Protein AF-0000000078792571 (afdb_homodimer)

Sequence (198 aa):
MIMMVKVLVACRAGVGSSLMLKIKLNEVISEHKWNLEVIHSSLDELSSFDGPIVVTLSDVAEELKEEGIHKEIVGIRNLLDKNEIYTKVSKALQDVGVNMIMMVKVLVACRAGVGSSLMLKIKLNEVISEHKWNLEVIHSSLDELSSFDGPIVVTLSDVAEELKEEGIHKEIVGIRNLLDKNEIYTKVSKALQDVGVN

Foldseek 3Di:
DPDAAEEEQEEQDDPPVSVVVVVVVVVVCVVVVHRYDYHYDYPVCLLVDDGDYYDYD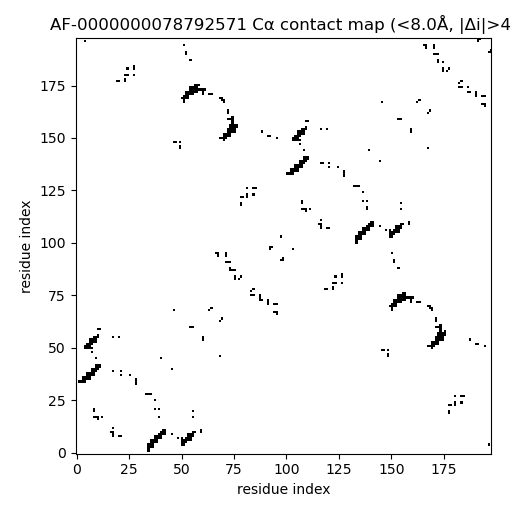PVVVVVCVQLCSPQDDFDDDDPVDVVSVCVRVVVNCVSNPND/DPDAAEEEQEEQDDPPVSVVVVVVVVVVCVVVVHRYDYHYDYPVCLLVDDGDYYDYDPVVVVVCVQLCSPQDDFDDDDPVDVVSVCVRVVVNCVSNPND

InterPro domains:
  IPR003501 Phosphotransferase system, EIIB component, type 2/3 [PF02302] (6-88)
  IPR013011 Phosphotransferase system, EIIB component, type 2 [PS51099] (5-97)
  IPR036095 PTS system IIB component-like superfamily [SSF52794] (4-94)

Organism: Lacticaseibacillus rhamnosus (strain LMS2-1) (NCBI:txid525361)

Nearest PDB structures (foldseek):
  3nbm-assembly1_A  TM=4.823E-01  e=5.185E-03  Streptococcus pneumoniae TIGR4
  1h9c-assembly1_A  TM=5.702E-01  e=1.107E-01  Escherichia coli str. K-12 substr. W3110
  4a5o-assembly2_D  TM=5.183E-01  e=2.210E+00  Pseudomonas aeruginosa PAO1
  7c71-assembly2_B  TM=5.234E-01  e=2.698E+00  Thermus thermophilus HB8
  6v6y-assembly1_A-2  TM=4.012E-01  e=5.995E+00  Thermus thermophilus HB8

pLDDT: mean 84.69, std 13.06, range [34.5, 97.81]

Structure (mmCIF, N/CA/C/O backbone):
data_AF-0000000078792571-model_v1
#
loop_
_entity.id
_entity.type
_entity.pdbx_description
1 polymer 'PTS system, Lactose/Cellobiose specific IIB subunit'
#
loop_
_atom_site.group_PDB
_atom_site.id
_atom_site.type_symbol
_atom_site.label_atom_id
_atom_site.label_alt_id
_atom_site.label_comp_id
_atom_site.label_asym_id
_atom_site.label_entity_id
_atom_site.label_seq_id
_atom_site.pdbx_PDB_ins_code
_atom_site.Cartn_x
_atom_site.Cartn_y
_atom_site.Cartn_z
_atom_site.occupancy
_atom_site.B_iso_or_equiv
_atom_site.auth_seq_id
_atom_site.auth_comp_id
_atom_site.auth_asym_id
_atom_site.auth_atom_id
_atom_site.pdbx_PDB_model_num
ATOM 1 N N . MET A 1 1 ? -18.156 -11.25 -14.305 1 34.5 1 MET A N 1
ATOM 2 C CA . MET A 1 1 ? -16.844 -11.016 -14.875 1 34.5 1 MET A CA 1
ATOM 3 C C . MET A 1 1 ? -15.742 -11.328 -13.859 1 34.5 1 MET A C 1
ATOM 5 O O . MET A 1 1 ? -15.734 -10.781 -12.758 1 34.5 1 MET A O 1
ATOM 9 N N . ILE A 1 2 ? -15.391 -12.609 -13.68 1 49.66 2 ILE A N 1
ATOM 10 C CA . ILE A 1 2 ? -14.531 -13.172 -12.641 1 49.66 2 ILE A CA 1
ATOM 11 C C . ILE A 1 2 ? -13.328 -12.258 -12.422 1 49.66 2 ILE A C 1
ATOM 13 O O . ILE A 1 2 ? -12.609 -11.93 -13.367 1 49.66 2 ILE A O 1
ATOM 17 N N . MET A 1 3 ? -13.375 -11.336 -11.594 1 61.69 3 MET A N 1
ATOM 18 C CA . MET A 1 3 ? -12.453 -10.211 -11.438 1 61.69 3 MET A CA 1
ATOM 19 C C . MET A 1 3 ? -11.016 -10.711 -11.297 1 61.69 3 MET A C 1
ATOM 21 O O . MET A 1 3 ? -10.742 -11.641 -10.539 1 61.69 3 MET A O 1
ATOM 25 N N . MET A 1 4 ? -10.242 -10.656 -12.367 1 82.88 4 MET A N 1
ATOM 26 C CA . MET A 1 4 ? -8.828 -11.008 -12.422 1 82.88 4 MET A CA 1
ATOM 27 C C . MET A 1 4 ? -8.023 -10.211 -11.398 1 82.88 4 MET A C 1
ATOM 29 O O . MET A 1 4 ? -8.242 -9.008 -11.234 1 82.88 4 MET A O 1
ATOM 33 N N . VAL A 1 5 ? -7.34 -1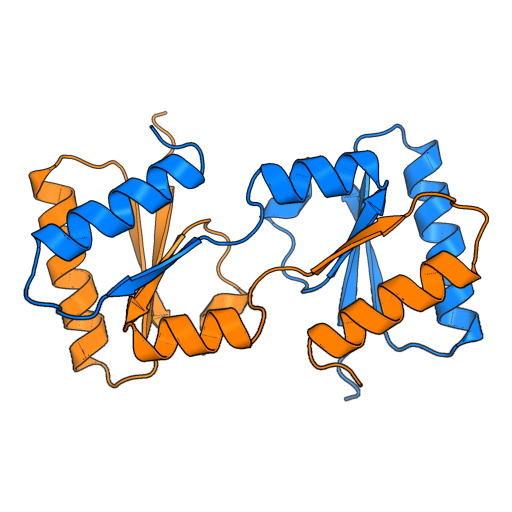0.992 -10.594 1 87.44 5 VAL A N 1
ATOM 34 C CA . VAL A 1 5 ? -6.48 -10.336 -9.617 1 87.44 5 VAL A CA 1
ATOM 35 C C . VAL A 1 5 ? -5.137 -9.992 -10.258 1 87.44 5 VAL A C 1
ATOM 37 O O . VAL A 1 5 ? -4.512 -10.844 -10.891 1 87.44 5 VAL A O 1
ATOM 40 N N . LYS A 1 6 ? -4.762 -8.766 -10.156 1 90.5 6 LYS A N 1
ATOM 41 C CA . LYS A 1 6 ? -3.469 -8.336 -10.68 1 90.5 6 LYS A CA 1
ATOM 42 C C . LYS A 1 6 ? -2.346 -8.648 -9.695 1 90.5 6 LYS A C 1
ATOM 44 O O . LYS A 1 6 ? -2.471 -8.391 -8.5 1 90.5 6 LYS A O 1
ATOM 49 N N . VAL A 1 7 ? -1.308 -9.219 -10.227 1 92.69 7 VAL A N 1
ATOM 50 C CA . VAL A 1 7 ? -0.115 -9.547 -9.453 1 92.69 7 VAL A CA 1
ATOM 51 C C . VAL A 1 7 ? 1.118 -8.945 -10.117 1 92.69 7 VAL A C 1
ATOM 53 O O . VAL A 1 7 ? 1.284 -9.047 -11.336 1 92.69 7 VAL A O 1
ATOM 56 N N . LEU A 1 8 ? 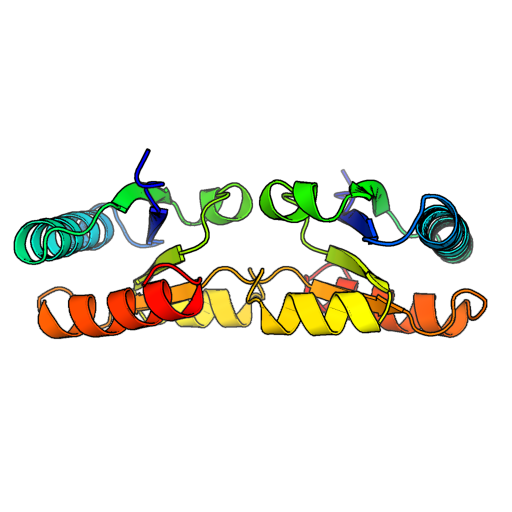1.948 -8.32 -9.344 1 91.94 8 LEU A N 1
ATOM 57 C CA . LEU A 1 8 ? 3.205 -7.773 -9.844 1 91.94 8 LEU A CA 1
ATOM 58 C C . LEU A 1 8 ? 4.379 -8.664 -9.453 1 91.94 8 LEU A C 1
ATOM 60 O O . LEU A 1 8 ? 4.547 -9.008 -8.281 1 91.94 8 LEU A O 1
ATOM 64 N N . VAL A 1 9 ? 5.117 -9.07 -10.461 1 94.44 9 VAL A N 1
ATOM 65 C CA . VAL A 1 9 ? 6.43 -9.664 -10.234 1 94.44 9 VAL A CA 1
ATOM 66 C C . VAL A 1 9 ? 7.516 -8.609 -10.383 1 94.44 9 VAL A C 1
ATOM 68 O O . VAL A 1 9 ? 7.684 -8.031 -11.469 1 94.44 9 VAL A O 1
ATOM 71 N N . ALA A 1 10 ? 8.117 -8.32 -9.227 1 87.94 10 ALA A N 1
ATOM 72 C CA . ALA A 1 10 ? 9.117 -7.25 -9.258 1 87.94 10 ALA A CA 1
ATOM 73 C C . ALA A 1 10 ? 10.461 -7.742 -8.742 1 87.94 10 ALA A C 1
ATOM 75 O O . ALA A 1 10 ? 10.523 -8.516 -7.785 1 87.94 10 ALA A O 1
ATOM 76 N N . CYS A 1 11 ? 11.539 -7.414 -9.383 1 81.12 11 CYS A N 1
ATOM 77 C CA . CYS A 1 11 ? 12.867 -7.805 -8.906 1 81.12 11 CYS A CA 1
ATOM 78 C C . CYS A 1 11 ? 13.883 -6.695 -9.156 1 81.12 11 CYS A C 1
ATOM 80 O O . CYS A 1 11 ? 13.711 -5.879 -10.062 1 81.12 11 CYS A O 1
ATOM 82 N N . ARG A 1 12 ? 14.648 -6.461 -8.109 1 73.5 12 ARG A N 1
ATOM 83 C CA . ARG A 1 12 ? 15.812 -5.605 -8.305 1 73.5 12 ARG A CA 1
ATOM 84 C C . ARG A 1 12 ? 16.812 -6.254 -9.258 1 73.5 12 ARG A C 1
ATOM 86 O O . ARG A 1 12 ? 17.5 -5.559 -10.008 1 73.5 12 ARG A O 1
ATOM 93 N N . ALA A 1 13 ? 16.828 -7.57 -9.023 1 62.59 13 ALA A N 1
ATOM 94 C CA . ALA A 1 13 ? 17.953 -8.273 -9.633 1 62.59 13 ALA A CA 1
ATOM 95 C C . ALA A 1 13 ? 17.812 -8.336 -11.156 1 62.59 13 ALA A C 1
ATOM 97 O O . ALA A 1 13 ? 16.734 -8.062 -11.688 1 62.59 13 ALA A O 1
ATOM 98 N N . GLY A 1 14 ? 18.75 -8.5 -11.758 1 60.81 14 GLY A N 1
ATOM 99 C CA . GLY A 1 14 ? 18.938 -8.656 -13.195 1 60.81 14 GLY A CA 1
ATOM 100 C C . GLY A 1 14 ? 17.781 -9.391 -13.859 1 60.81 14 GLY A C 1
ATOM 101 O O . GLY A 1 14 ? 16.984 -10.047 -13.188 1 60.81 14 GLY A O 1
ATOM 102 N N . VAL A 1 15 ? 17.547 -9.117 -14.945 1 62.16 15 VAL A N 1
ATOM 103 C CA . VAL A 1 15 ? 16.547 -9.609 -15.883 1 62.16 15 VAL A CA 1
ATOM 104 C C . VAL A 1 15 ? 16.422 -11.125 -15.75 1 62.16 15 VAL A C 1
ATOM 106 O O . VAL A 1 15 ? 15.305 -11.664 -15.781 1 62.16 15 VAL A O 1
ATOM 109 N N . GLY A 1 16 ? 17.359 -11.828 -15.172 1 75.06 16 GLY A N 1
ATOM 110 C CA . GLY A 1 16 ? 17.297 -13.281 -15.18 1 75.06 16 GLY A CA 1
ATOM 111 C C . GLY A 1 16 ? 16.391 -13.844 -14.094 1 75.06 16 GLY A C 1
ATOM 112 O O . GLY A 1 16 ? 15.5 -14.648 -14.375 1 75.06 16 GLY A O 1
ATOM 113 N N . SER A 1 17 ? 16.5 -13.453 -12.836 1 81.19 17 SER A N 1
ATOM 114 C CA . SER A 1 17 ? 15.734 -14.023 -11.734 1 81.19 17 SER A CA 1
ATOM 115 C C . SER A 1 17 ? 14.266 -13.602 -11.797 1 81.19 17 SER A C 1
ATOM 117 O O . SER A 1 17 ? 13.375 -14.391 -11.477 1 81.19 17 SER A O 1
ATOM 119 N N . SER A 1 18 ? 14.062 -12.406 -12.211 1 82.94 18 SER A N 1
ATOM 120 C CA . SER A 1 18 ? 12.688 -11.922 -12.336 1 82.94 18 SER A CA 1
ATOM 121 C C . SER A 1 18 ? 11.93 -12.672 -13.422 1 82.94 18 SER A C 1
ATOM 123 O O . SER A 1 18 ? 10.75 -13 -13.25 1 82.94 18 SER A O 1
ATOM 125 N N . LEU A 1 19 ? 12.688 -12.891 -14.469 1 86.56 19 LEU A N 1
ATOM 126 C CA . LEU A 1 19 ? 12.062 -13.641 -15.547 1 86.56 19 LEU A CA 1
ATOM 127 C C . LEU A 1 19 ? 11.758 -15.07 -15.117 1 86.56 19 LEU A C 1
ATOM 129 O O . LEU A 1 19 ? 10.664 -15.586 -15.367 1 86.56 19 LEU A O 1
ATOM 133 N N . MET A 1 20 ? 12.719 -15.555 -14.5 1 90.25 20 MET A N 1
ATOM 134 C CA . MET A 1 20 ? 12.523 -16.922 -14.016 1 90.25 20 MET A CA 1
ATOM 135 C C . MET A 1 20 ? 11.352 -17 -13.047 1 90.25 20 MET A C 1
ATOM 137 O O . MET A 1 20 ? 10.539 -17.922 -13.109 1 90.25 20 MET A O 1
ATOM 141 N N . LEU A 1 21 ? 11.258 -16.109 -12.227 1 93.94 21 LEU A N 1
ATOM 142 C CA . LEU A 1 21 ? 10.164 -16.062 -11.266 1 93.94 21 LEU A CA 1
ATOM 143 C C . LEU A 1 21 ? 8.82 -15.93 -11.977 1 93.94 21 LEU A C 1
ATOM 145 O O . LEU A 1 21 ? 7.863 -16.641 -11.641 1 93.94 21 LEU A O 1
ATOM 149 N N . LYS A 1 22 ? 8.75 -15.055 -12.922 1 93.56 22 LYS A N 1
ATOM 150 C CA . LYS A 1 22 ? 7.523 -14.891 -13.703 1 93.56 22 LYS A CA 1
ATOM 151 C C . LYS A 1 22 ? 7.129 -16.188 -14.391 1 93.56 22 LYS A C 1
ATOM 153 O O . LYS A 1 22 ? 5.961 -16.594 -14.352 1 93.56 22 LYS A O 1
ATOM 158 N N . ILE A 1 23 ? 8.102 -16.859 -14.969 1 94.31 23 ILE A N 1
ATOM 159 C CA . ILE A 1 23 ? 7.859 -18.109 -15.664 1 94.31 23 ILE A CA 1
ATOM 160 C C . ILE A 1 23 ? 7.312 -19.156 -14.688 1 94.31 23 ILE A C 1
ATOM 162 O O . ILE A 1 23 ? 6.293 -19.797 -14.961 1 94.31 23 ILE A O 1
ATOM 166 N N . LYS A 1 24 ? 7.953 -19.281 -13.602 1 95.81 24 LYS A N 1
ATOM 167 C CA . LYS A 1 24 ? 7.531 -20.281 -12.625 1 95.81 24 LYS A CA 1
ATOM 168 C C . LYS A 1 24 ? 6.152 -19.953 -12.062 1 95.81 24 LYS A C 1
ATOM 170 O O . LYS A 1 24 ? 5.32 -20.844 -11.875 1 95.81 24 LYS A O 1
ATOM 175 N N . LEU A 1 25 ? 5.922 -18.703 -11.789 1 96.62 25 LEU A N 1
ATOM 176 C CA . LEU A 1 25 ? 4.605 -18.297 -11.312 1 96.62 25 LEU A CA 1
ATOM 177 C C . LEU A 1 25 ? 3.527 -18.609 -12.344 1 96.62 25 LEU A C 1
ATOM 179 O O . LEU A 1 25 ? 2.461 -19.125 -11.992 1 96.62 25 LEU A O 1
ATOM 183 N N . ASN A 1 26 ? 3.82 -18.312 -13.594 1 96.38 26 ASN A N 1
ATOM 184 C CA . ASN A 1 26 ? 2.857 -18.609 -14.648 1 96.38 26 ASN A CA 1
ATOM 185 C C . ASN A 1 26 ? 2.562 -20.094 -14.727 1 96.38 26 ASN A C 1
ATOM 187 O O . ASN A 1 26 ? 1.424 -20.5 -14.984 1 96.38 26 ASN A O 1
ATOM 191 N N . GLU A 1 27 ? 3.562 -20.875 -14.539 1 97.25 27 GLU A N 1
ATOM 192 C CA . GLU A 1 27 ? 3.355 -22.312 -14.5 1 97.25 27 GLU A CA 1
ATOM 193 C C . GLU A 1 27 ? 2.395 -22.719 -13.383 1 97.25 27 GLU A C 1
ATOM 195 O O . GLU A 1 27 ? 1.476 -23.5 -13.594 1 97.25 27 GLU A O 1
ATOM 200 N N . VAL A 1 28 ? 2.615 -22.172 -12.281 1 97.31 28 VAL A N 1
ATOM 201 C CA . VAL A 1 28 ? 1.776 -22.484 -11.125 1 97.31 28 VAL A CA 1
ATOM 202 C C . VAL A 1 28 ? 0.348 -22 -11.383 1 97.31 28 VAL A C 1
ATOM 204 O O . VAL A 1 28 ? -0.614 -22.719 -11.086 1 97.31 28 VAL A O 1
ATOM 207 N N . ILE A 1 29 ? 0.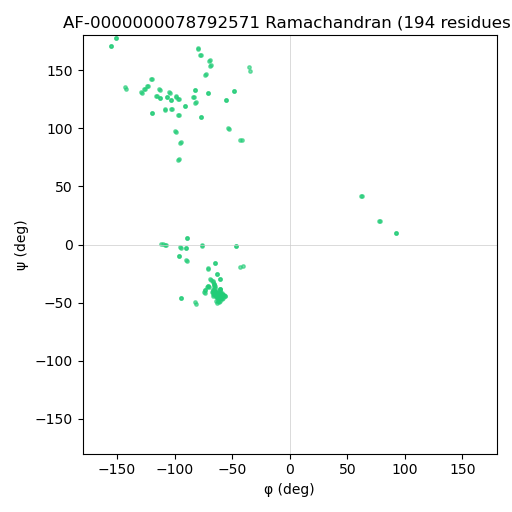197 -20.875 -11.945 1 96.25 29 ILE A N 1
ATOM 208 C CA . ILE A 1 29 ? -1.105 -20.312 -12.273 1 96.25 29 ILE A CA 1
ATOM 209 C C . ILE A 1 29 ? -1.852 -21.25 -13.219 1 96.25 29 ILE A C 1
ATOM 211 O O . ILE A 1 29 ? -3.033 -21.531 -13.008 1 96.25 29 ILE A O 1
ATOM 215 N N . SER A 1 30 ? -1.125 -21.688 -14.203 1 96.44 30 SER A N 1
ATOM 216 C CA . SER A 1 30 ? -1.717 -22.594 -15.195 1 96.44 30 SER A CA 1
ATOM 217 C C . SER A 1 30 ? -2.117 -23.922 -14.555 1 96.44 30 SER A C 1
ATOM 219 O O . SER A 1 30 ? -3.211 -24.438 -14.812 1 96.44 30 SER A O 1
ATOM 221 N N . GLU A 1 31 ? -1.365 -24.422 -13.742 1 96.94 31 GLU A N 1
ATOM 222 C CA . GLU A 1 31 ? -1.575 -25.719 -13.109 1 96.94 31 GLU A CA 1
ATOM 223 C C . GLU A 1 31 ? -2.791 -25.703 -12.188 1 96.94 31 GLU A C 1
ATOM 225 O O . GLU A 1 31 ? -3.482 -26.703 -12.039 1 96.94 31 GLU A O 1
ATOM 230 N N . HIS A 1 32 ? -3.021 -24.609 -11.648 1 95.88 32 HIS A N 1
ATOM 231 C CA . HIS A 1 32 ? -4.078 -24.547 -10.641 1 95.88 32 HIS A CA 1
ATOM 232 C C . HIS A 1 32 ? -5.266 -23.734 -11.148 1 95.88 32 HIS A C 1
ATOM 234 O O . HIS A 1 32 ? -6.207 -23.469 -10.398 1 95.88 32 HIS A O 1
ATOM 240 N N . LYS A 1 33 ? -5.223 -23.234 -12.328 1 94.12 33 LYS A N 1
ATOM 241 C CA . LYS A 1 33 ? -6.301 -22.531 -13.031 1 94.12 33 LYS A CA 1
ATOM 242 C C . LYS A 1 33 ? -6.703 -21.266 -12.281 1 94.12 33 LYS A C 1
ATOM 244 O O . LYS A 1 33 ? -7.895 -21 -12.086 1 94.12 33 LYS A O 1
ATOM 249 N N . TRP A 1 34 ? -5.691 -20.562 -11.797 1 93.81 34 TRP A N 1
ATOM 250 C CA . TRP A 1 34 ? -5.957 -19.266 -11.164 1 93.81 34 TRP A CA 1
ATOM 251 C C . TRP A 1 34 ? -6.316 -18.219 -12.203 1 93.81 34 TRP A C 1
ATOM 253 O O . TRP A 1 34 ? -5.793 -18.234 -13.32 1 93.81 34 TRP A O 1
ATOM 263 N N . ASN A 1 35 ? -7.203 -17.297 -11.812 1 92.56 35 ASN A N 1
ATOM 264 C CA . ASN A 1 35 ? -7.555 -16.156 -12.648 1 92.56 35 ASN A CA 1
ATOM 265 C C . ASN A 1 35 ? -6.758 -14.914 -12.266 1 92.56 35 ASN A C 1
ATOM 267 O O . ASN A 1 35 ? -7.301 -13.984 -11.664 1 92.56 35 ASN A O 1
ATOM 271 N N . LEU A 1 36 ? -5.473 -14.938 -12.625 1 93.62 36 LEU A N 1
ATOM 272 C CA . LEU A 1 36 ? -4.543 -13.867 -12.273 1 93.62 36 LEU A CA 1
ATOM 273 C C . LEU A 1 36 ? -3.959 -13.219 -13.523 1 93.62 36 LEU A C 1
ATOM 275 O O . LEU A 1 36 ? -3.719 -13.898 -14.523 1 93.62 36 LEU A O 1
ATOM 279 N N . GLU A 1 37 ? -3.805 -11.977 -13.438 1 93.5 37 GLU A N 1
ATOM 280 C CA . GLU A 1 37 ? -3.008 -11.227 -14.406 1 93.5 37 GLU A CA 1
ATOM 281 C C . GLU A 1 37 ? -1.638 -10.875 -13.836 1 93.5 37 GLU A C 1
ATOM 283 O O . GLU A 1 37 ? -1.539 -10.133 -12.859 1 93.5 37 GLU A O 1
ATOM 288 N N . VAL A 1 38 ? -0.591 -11.422 -14.484 1 94.19 38 VAL A N 1
ATOM 289 C CA . VAL A 1 38 ? 0.756 -11.203 -13.969 1 94.19 38 VAL A CA 1
ATOM 290 C C . VAL A 1 38 ? 1.43 -10.078 -14.766 1 94.19 38 VAL A C 1
ATOM 292 O O . VAL A 1 38 ? 1.508 -10.141 -15.992 1 94.19 38 VAL A O 1
ATOM 295 N N . ILE A 1 39 ? 1.909 -9.125 -14.07 1 90.94 39 ILE A N 1
ATOM 296 C CA . ILE A 1 39 ? 2.686 -8.023 -14.625 1 90.94 39 ILE A CA 1
ATOM 297 C C . ILE A 1 39 ? 4.129 -8.109 -14.133 1 90.94 39 ILE A C 1
ATOM 299 O O . ILE A 1 39 ? 4.375 -8.391 -12.961 1 90.94 39 ILE A O 1
ATOM 303 N N . HIS A 1 40 ? 5.043 -7.973 -15.039 1 90.81 40 HIS A N 1
ATOM 304 C CA . HIS A 1 40 ? 6.461 -7.953 -14.703 1 90.81 40 HIS A CA 1
ATOM 305 C C . HIS A 1 40 ? 7.035 -6.547 -14.812 1 90.81 40 HIS A C 1
ATOM 307 O O . HIS A 1 40 ? 6.875 -5.887 -15.844 1 90.81 40 HIS A O 1
ATOM 313 N N . SER A 1 41 ? 7.676 -6.098 -13.742 1 86.56 41 SER A N 1
ATOM 314 C CA . SER A 1 41 ? 8.289 -4.773 -13.766 1 86.56 41 SER A CA 1
ATOM 315 C C . SER A 1 41 ? 9.445 -4.68 -12.766 1 86.56 41 SER A C 1
ATOM 317 O O . SER A 1 41 ? 9.695 -5.625 -12.016 1 86.56 41 SER A O 1
ATOM 319 N N . SER A 1 42 ? 10.195 -3.541 -12.867 1 84.5 42 SER A N 1
ATOM 320 C CA . SER A 1 42 ? 11.234 -3.264 -11.891 1 84.5 42 SER A CA 1
ATOM 321 C C . SER A 1 42 ? 10.641 -2.762 -10.578 1 84.5 42 SER A C 1
ATOM 323 O O . SER A 1 42 ? 9.484 -2.348 -10.531 1 84.5 42 SER A O 1
ATOM 325 N N . LEU A 1 43 ? 11.477 -2.824 -9.57 1 83.31 43 LEU A N 1
ATOM 326 C CA . LEU A 1 43 ? 11.055 -2.412 -8.234 1 83.31 43 LEU A CA 1
ATOM 327 C C . LEU A 1 43 ? 10.633 -0.946 -8.227 1 83.31 43 LEU A C 1
ATOM 329 O O . LEU A 1 43 ? 9.758 -0.549 -7.449 1 83.31 43 LEU A O 1
ATOM 333 N N . ASP A 1 44 ? 11.234 -0.149 -9.117 1 75.31 44 ASP A N 1
ATOM 334 C CA . ASP A 1 44 ? 10.945 1.282 -9.148 1 75.31 44 ASP A CA 1
ATOM 335 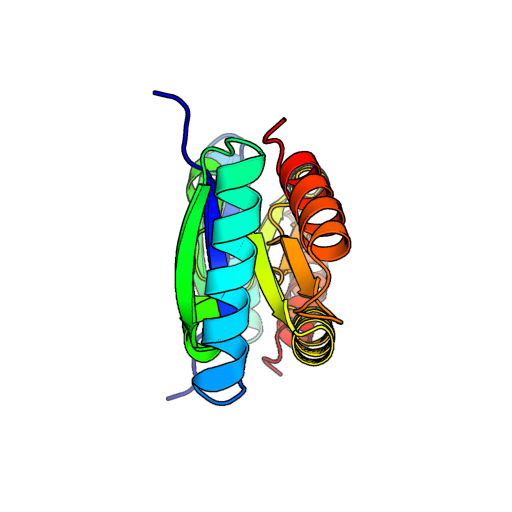C C . ASP A 1 44 ? 9.492 1.54 -9.539 1 75.31 44 ASP A C 1
ATOM 337 O O . ASP A 1 44 ? 8.977 2.637 -9.32 1 75.31 44 ASP A O 1
ATOM 341 N N . GLU A 1 45 ? 8.82 0.542 -10.086 1 76.12 45 GLU A N 1
ATOM 342 C CA . GLU A 1 45 ? 7.441 0.697 -10.531 1 76.12 45 GLU A CA 1
ATOM 343 C C . GLU A 1 45 ? 6.465 0.237 -9.453 1 76.12 45 GLU A C 1
ATOM 345 O O . GLU A 1 45 ? 5.246 0.324 -9.633 1 76.12 45 GLU A O 1
ATOM 350 N N . LEU A 1 46 ? 6.934 -0.24 -8.375 1 77.88 46 LEU A N 1
ATOM 351 C CA . LEU A 1 46 ? 6.121 -0.762 -7.281 1 77.88 46 LEU A CA 1
ATOM 352 C C . LEU A 1 46 ? 5.152 0.301 -6.77 1 77.88 46 LEU A C 1
ATOM 354 O O . LEU A 1 46 ? 3.984 0.009 -6.504 1 77.88 46 LEU A O 1
ATOM 358 N N . SER A 1 47 ? 5.699 1.556 -6.625 1 70.38 47 SER A N 1
ATOM 359 C CA . SER A 1 47 ? 4.902 2.641 -6.062 1 70.38 47 SER A CA 1
ATOM 360 C C . SER A 1 47 ? 3.697 2.959 -6.945 1 70.38 47 SER A C 1
ATOM 362 O O . SER A 1 47 ? 2.674 3.443 -6.457 1 70.38 47 SER A O 1
ATOM 364 N N . SER A 1 48 ? 3.869 2.645 -8.18 1 69.88 48 SER A N 1
ATOM 365 C CA . SER A 1 48 ? 2.805 2.945 -9.133 1 69.88 48 SER A CA 1
ATOM 366 C C . SER A 1 48 ? 1.91 1.731 -9.367 1 69.88 48 SER A C 1
ATOM 368 O O . SER A 1 48 ? 0.893 1.826 -10.055 1 69.88 48 SER A O 1
ATOM 370 N N . PHE A 1 49 ? 2.309 0.648 -8.883 1 78.62 49 PHE A N 1
ATOM 371 C CA . PHE A 1 49 ? 1.523 -0.568 -9.055 1 78.62 49 PHE A CA 1
ATOM 372 C C . PHE A 1 49 ? 0.251 -0.515 -8.219 1 78.62 49 PHE A C 1
ATOM 374 O O . PHE A 1 49 ? 0.298 -0.207 -7.031 1 78.62 49 PHE A O 1
ATOM 381 N N . ASP A 1 50 ? -0.921 -0.802 -8.805 1 73.19 50 ASP A N 1
ATOM 382 C CA . ASP A 1 50 ? -2.203 -0.613 -8.133 1 73.19 50 ASP A CA 1
ATOM 383 C C . ASP A 1 50 ? -2.826 -1.954 -7.75 1 73.19 50 ASP A C 1
ATOM 385 O O . ASP A 1 50 ? -3.932 -1.999 -7.211 1 73.19 50 ASP A O 1
ATOM 389 N N . GLY A 1 51 ? -2.172 -3.045 -8.07 1 80.75 51 GLY A N 1
ATOM 390 C CA . GLY A 1 51 ? -2.684 -4.34 -7.652 1 80.75 51 GLY A CA 1
ATOM 391 C C . GLY A 1 51 ? -2.377 -4.668 -6.203 1 80.75 51 GLY A C 1
ATOM 392 O O . GLY A 1 51 ? -1.548 -4.004 -5.574 1 80.75 51 GLY A O 1
ATOM 393 N N . PRO A 1 52 ? -3.059 -5.75 -5.727 1 81.06 52 PRO A N 1
ATOM 394 C CA . PRO A 1 52 ? -2.973 -6.02 -4.289 1 81.06 52 PRO A CA 1
ATOM 395 C C . PRO A 1 52 ? -1.803 -6.93 -3.928 1 81.06 52 PRO A C 1
ATOM 397 O O . PRO A 1 52 ? -1.456 -7.059 -2.752 1 81.06 52 PRO A O 1
ATOM 400 N N . ILE A 1 53 ? -1.163 -7.617 -4.945 1 88.38 53 ILE A N 1
ATOM 401 C CA . ILE A 1 53 ? -0.154 -8.609 -4.598 1 88.38 53 ILE A CA 1
ATOM 402 C C . ILE A 1 53 ? 1.131 -8.336 -5.375 1 88.38 53 ILE A C 1
ATOM 404 O O . ILE A 1 53 ? 1.093 -8.102 -6.586 1 88.38 53 ILE A O 1
ATOM 408 N N . VAL A 1 54 ? 2.189 -8.32 -4.629 1 90.38 54 VAL A N 1
ATOM 409 C CA . VAL A 1 54 ? 3.537 -8.25 -5.188 1 90.38 54 VAL A CA 1
ATOM 410 C C . VAL A 1 54 ? 4.297 -9.531 -4.848 1 90.38 54 VAL A C 1
ATOM 412 O O . VAL A 1 54 ? 4.312 -9.969 -3.693 1 90.38 54 VAL A O 1
ATOM 415 N N . VAL A 1 55 ? 4.859 -10.141 -5.883 1 94.31 55 VAL A N 1
ATOM 416 C CA . VAL A 1 55 ? 5.688 -11.328 -5.723 1 94.31 55 VAL A CA 1
ATOM 417 C C . VAL A 1 55 ? 7.137 -11 -6.09 1 94.31 55 VAL A C 1
ATOM 419 O O . VAL A 1 55 ? 7.402 -10.445 -7.156 1 94.31 55 VAL A O 1
ATOM 422 N N . THR A 1 56 ? 8.078 -11.281 -5.207 1 93.62 56 THR A N 1
ATOM 423 C CA . THR A 1 56 ? 9.492 -10.977 -5.402 1 93.62 56 THR A CA 1
ATOM 424 C C . THR A 1 56 ? 10.367 -11.977 -4.652 1 93.62 56 THR A C 1
ATOM 426 O O . THR A 1 56 ? 9.867 -12.953 -4.102 1 93.62 56 THR A O 1
ATOM 429 N N . LEU A 1 57 ? 11.648 -11.75 -4.859 1 92.56 57 LEU A N 1
ATOM 430 C CA . LEU A 1 57 ? 12.578 -12.602 -4.117 1 92.56 57 LEU A CA 1
ATOM 431 C C . LEU A 1 57 ? 12.531 -12.273 -2.627 1 92.56 57 LEU A C 1
ATOM 433 O O . LEU A 1 57 ? 12.227 -11.141 -2.242 1 92.56 57 LEU A O 1
ATOM 437 N N . SER A 1 58 ? 12.875 -13.297 -1.892 1 92.69 58 SER A N 1
ATOM 438 C CA . SER A 1 58 ? 12.68 -13.211 -0.447 1 92.69 58 SER A CA 1
ATOM 439 C C . SER A 1 58 ? 13.484 -12.055 0.143 1 92.69 58 SER A C 1
ATOM 441 O O . SER A 1 58 ? 13.016 -11.375 1.06 1 92.69 58 SER A O 1
ATOM 443 N N . ASP A 1 59 ? 14.703 -11.852 -0.27 1 88.31 59 ASP A N 1
ATOM 444 C CA . ASP A 1 59 ? 15.531 -10.766 0.256 1 88.31 59 ASP A CA 1
ATOM 445 C C . ASP A 1 59 ? 14.93 -9.406 -0.084 1 88.31 59 ASP A C 1
ATOM 447 O O . ASP A 1 59 ? 14.914 -8.5 0.755 1 88.31 59 ASP A O 1
ATOM 451 N N . VAL A 1 60 ? 14.461 -9.258 -1.296 1 86.81 60 VAL A N 1
ATOM 452 C CA . VAL A 1 60 ? 13.828 -8.016 -1.727 1 86.81 60 VAL A CA 1
ATOM 453 C C . VAL A 1 60 ? 12.531 -7.801 -0.955 1 86.81 60 VAL A C 1
ATOM 455 O O . VAL A 1 60 ? 12.234 -6.684 -0.526 1 86.81 60 VAL A O 1
ATOM 458 N N . ALA A 1 61 ? 11.75 -8.875 -0.784 1 89.06 61 ALA A N 1
ATOM 459 C CA . ALA A 1 61 ? 10.508 -8.797 -0.027 1 89.06 61 ALA A CA 1
ATOM 460 C C . ALA A 1 61 ? 10.75 -8.266 1.385 1 89.06 61 ALA A C 1
ATOM 462 O O . ALA A 1 61 ? 9.992 -7.441 1.888 1 89.06 61 ALA A O 1
ATOM 463 N N . GLU A 1 62 ? 11.758 -8.766 1.979 1 85.81 62 GLU A N 1
ATOM 464 C CA . GLU A 1 62 ? 12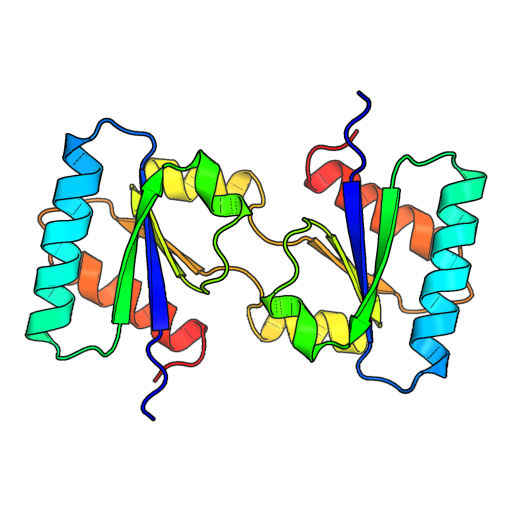.102 -8.328 3.328 1 85.81 62 GLU A CA 1
ATOM 465 C C . GLU A 1 62 ? 12.43 -6.84 3.355 1 85.81 62 GLU A C 1
ATOM 467 O O . GLU A 1 62 ? 12.008 -6.121 4.262 1 85.81 62 GLU A O 1
ATOM 472 N N . GLU A 1 63 ? 13.133 -6.398 2.389 1 81.75 63 GLU A N 1
ATOM 473 C CA . GLU A 1 63 ? 13.477 -4.984 2.277 1 81.75 63 GLU A CA 1
ATOM 474 C C . GLU A 1 63 ? 12.227 -4.125 2.096 1 81.75 63 GLU A C 1
ATOM 476 O O . GLU A 1 63 ? 12.094 -3.066 2.713 1 81.75 63 GLU A O 1
ATOM 481 N N . LEU A 1 64 ? 11.336 -4.582 1.252 1 78.69 64 LEU A N 1
ATOM 482 C CA . LEU A 1 64 ? 10.109 -3.854 0.959 1 78.69 64 LEU A CA 1
ATOM 483 C C . LEU A 1 64 ? 9.234 -3.748 2.201 1 78.69 64 LEU A C 1
ATOM 485 O O . LEU A 1 64 ? 8.594 -2.719 2.428 1 78.69 64 LEU A O 1
ATOM 489 N N . LYS A 1 65 ? 9.195 -4.809 2.912 1 73 65 LYS A N 1
ATOM 490 C CA . LYS A 1 65 ? 8.406 -4.805 4.141 1 73 65 LYS A CA 1
ATOM 491 C C . LYS A 1 65 ? 8.992 -3.838 5.168 1 73 65 LYS A C 1
ATOM 493 O O . LYS A 1 65 ? 8.25 -3.176 5.898 1 73 65 LYS A O 1
ATOM 498 N N . GLU A 1 66 ? 10.266 -3.828 5.051 1 68.88 66 GLU A N 1
ATOM 499 C CA . GLU A 1 66 ? 10.953 -2.918 5.965 1 68.88 66 GLU A CA 1
ATOM 500 C C . GLU A 1 66 ? 10.766 -1.464 5.539 1 68.88 66 GLU A C 1
ATOM 502 O O . GLU A 1 66 ? 10.648 -0.574 6.383 1 68.88 66 GLU A O 1
ATOM 507 N N . GLU A 1 67 ? 10.812 -1.219 4.223 1 61.22 67 GLU A N 1
ATOM 508 C CA . GLU A 1 67 ? 10.719 0.142 3.701 1 61.22 67 GLU A CA 1
ATOM 509 C C . GLU A 1 67 ? 9.281 0.651 3.744 1 61.22 67 GLU A C 1
ATOM 511 O O . GLU A 1 67 ? 9.039 1.853 3.613 1 61.22 67 GLU A O 1
ATOM 516 N N . GLY A 1 68 ? 8.352 -0.097 4.176 1 55.06 68 GLY A N 1
ATOM 517 C CA . GLY A 1 68 ? 6.996 0.385 4.375 1 55.06 68 GLY A CA 1
ATOM 518 C C . GLY A 1 68 ? 6.207 0.491 3.082 1 55.06 68 GLY A C 1
ATOM 519 O O . GLY A 1 68 ? 5.297 1.314 2.969 1 55.06 68 GLY A O 1
ATOM 520 N N . ILE A 1 69 ? 6.48 -0.136 1.955 1 56.06 69 ILE A N 1
ATOM 521 C CA . ILE A 1 69 ? 5.699 0.012 0.732 1 56.06 69 ILE A CA 1
ATOM 522 C C . ILE A 1 69 ? 4.211 -0.103 1.053 1 56.06 69 ILE A C 1
ATOM 524 O O . ILE A 1 69 ? 3.365 0.341 0.273 1 56.06 69 ILE A O 1
ATOM 528 N N . HIS A 1 70 ? 4.031 -0.325 2.316 1 62.19 70 HIS A N 1
ATOM 529 C CA . HIS A 1 70 ? 2.664 -0.305 2.82 1 62.19 70 HIS A CA 1
ATOM 530 C C . HIS A 1 70 ? 2.193 1.122 3.08 1 62.19 70 HIS A C 1
ATOM 532 O O . HIS A 1 70 ? 3.002 2 3.389 1 62.19 70 HIS A O 1
ATOM 538 N N . LYS A 1 71 ? 1.16 1.521 2.484 1 73.25 71 LYS A N 1
ATOM 539 C CA . LYS A 1 71 ? 0.595 2.82 2.836 1 73.25 71 LYS A CA 1
ATOM 540 C C . LYS A 1 71 ? 0.455 2.967 4.348 1 73.25 71 LYS A C 1
ATOM 542 O O . LYS A 1 71 ? 0.081 2.016 5.039 1 73.25 71 LYS A O 1
ATOM 547 N N . GLU A 1 72 ? 0.935 4.152 4.863 1 83 72 GLU A N 1
ATOM 548 C CA . GLU A 1 72 ? 0.72 4.48 6.27 1 83 72 GLU A CA 1
ATOM 549 C C . GLU A 1 72 ? -0.711 4.953 6.512 1 83 72 GLU A C 1
ATOM 551 O O . GLU A 1 72 ? -1.134 5.977 5.969 1 83 72 GLU A O 1
ATOM 556 N N . ILE A 1 73 ? -1.474 4.148 7.18 1 88.31 73 ILE A N 1
ATOM 557 C CA . ILE A 1 73 ? -2.842 4.52 7.523 1 88.31 73 ILE A CA 1
ATOM 558 C C . ILE A 1 73 ? -2.865 5.215 8.883 1 88.31 73 ILE A C 1
ATOM 560 O O . ILE A 1 73 ? -2.49 4.621 9.898 1 88.31 73 ILE A O 1
ATOM 564 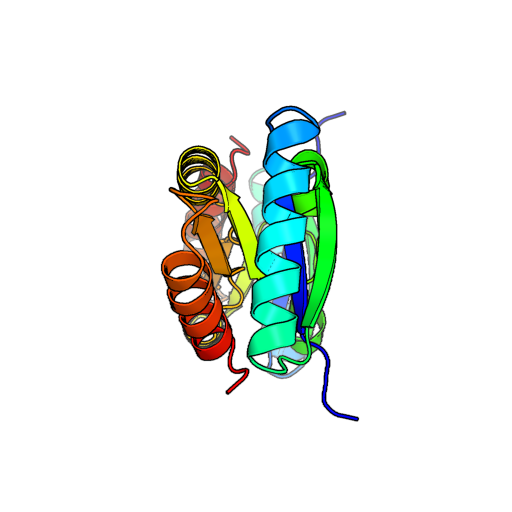N N . VAL A 1 74 ? -3.322 6.453 8.867 1 93.75 74 VAL A N 1
ATOM 565 C CA . VAL A 1 74 ? -3.398 7.25 10.086 1 93.75 74 VAL A CA 1
ATOM 566 C C . VAL A 1 74 ? -4.859 7.422 10.5 1 93.75 74 VAL A C 1
ATOM 568 O O . VAL A 1 74 ? -5.664 7.965 9.742 1 93.75 74 VAL A O 1
ATOM 571 N N . GLY A 1 75 ? -5.176 6.891 11.656 1 94.88 75 GLY A N 1
ATOM 572 C CA . GLY A 1 75 ? -6.508 7.055 12.219 1 94.88 75 GLY A CA 1
ATOM 573 C C . GLY A 1 75 ? -6.598 8.18 13.227 1 94.88 75 GLY A C 1
ATOM 574 O O . GLY A 1 75 ? -5.891 8.172 14.234 1 94.88 75 GLY A O 1
ATOM 575 N N . ILE A 1 76 ? -7.531 9.094 12.984 1 96 76 ILE A N 1
ATOM 576 C CA . ILE A 1 76 ? -7.734 10.219 13.898 1 96 76 ILE A CA 1
ATOM 577 C C . ILE A 1 76 ? -8.992 9.984 14.727 1 96 76 ILE A C 1
ATOM 579 O O . ILE A 1 76 ? -10.07 9.742 14.18 1 96 76 ILE A O 1
ATOM 583 N N . ARG A 1 77 ? -8.906 10.148 16.016 1 94.5 77 ARG A N 1
ATOM 584 C CA . ARG A 1 77 ? -10.016 9.898 16.938 1 94.5 77 ARG A CA 1
ATOM 585 C C . ARG A 1 77 ? -10.789 11.18 17.219 1 94.5 77 ARG A C 1
ATOM 587 O O . ARG A 1 77 ? -12.023 11.172 17.25 1 94.5 77 ARG A O 1
ATOM 594 N N . ASN A 1 78 ? -10.016 12.18 17.469 1 95.25 78 ASN A N 1
ATOM 595 C CA . ASN A 1 78 ? -10.609 13.461 17.797 1 95.25 78 ASN A CA 1
ATOM 596 C C . ASN A 1 78 ? -10.203 14.547 16.797 1 95.25 78 ASN A C 1
ATOM 598 O O . ASN A 1 78 ? -9.078 15.055 16.859 1 95.25 78 ASN A O 1
ATOM 602 N N . LEU A 1 79 ? -11.188 14.953 16.109 1 93.62 79 LEU A N 1
ATOM 603 C CA . LEU A 1 79 ? -10.93 15.891 15.016 1 93.62 79 LEU A CA 1
ATOM 604 C C . LEU A 1 79 ? -10.539 17.266 15.57 1 93.62 79 LEU A C 1
ATOM 606 O O . LEU A 1 79 ? -9.93 18.062 14.867 1 93.62 79 LEU A O 1
ATOM 610 N N . LEU A 1 80 ? -10.891 17.453 16.734 1 93.94 80 LEU A N 1
ATOM 611 C CA . LEU A 1 80 ? -10.648 18.766 17.312 1 93.94 80 LEU A CA 1
ATOM 612 C C . LEU A 1 80 ? -9.281 18.828 17.984 1 93.94 80 LEU A C 1
ATOM 614 O O . LEU A 1 80 ? -8.836 19.891 18.406 1 93.94 80 LEU A O 1
ATOM 618 N N . ASP A 1 81 ? -8.594 17.797 18.016 1 96.62 81 ASP A N 1
ATOM 619 C CA . ASP A 1 81 ? -7.289 17.703 18.656 1 96.62 81 ASP A CA 1
ATOM 620 C C . ASP A 1 81 ? -6.156 17.828 17.641 1 96.62 81 ASP A C 1
ATOM 622 O O . ASP A 1 81 ? -5.641 16.812 17.172 1 96.62 81 ASP A O 1
ATOM 626 N N . LYS A 1 82 ? -5.676 18.984 17.547 1 96.06 82 LYS A N 1
ATOM 627 C CA . LYS A 1 82 ? -4.625 19.25 16.562 1 96.06 82 LYS A CA 1
ATOM 628 C C . LYS A 1 82 ? -3.326 18.547 16.953 1 96.06 82 LYS A C 1
ATOM 630 O O . LYS A 1 82 ? -2.531 18.172 16.094 1 96.06 82 LYS A O 1
ATOM 635 N N . ASN A 1 83 ? -3.17 18.406 18.219 1 97.38 83 ASN A N 1
ATOM 636 C CA . ASN A 1 83 ? -1.968 17.719 18.672 1 97.38 83 ASN A CA 1
ATOM 637 C C . ASN A 1 83 ? -1.972 16.25 18.266 1 97.38 83 ASN A C 1
ATOM 639 O O . ASN A 1 83 ? -0.926 15.688 17.938 1 97.38 83 ASN A O 1
ATOM 643 N N . GLU A 1 84 ? -3.078 15.695 18.359 1 97.81 84 GLU A N 1
ATOM 644 C CA . GLU A 1 84 ? -3.188 14.32 17.891 1 97.81 84 GLU A CA 1
ATOM 645 C C . GLU A 1 84 ? -2.865 14.203 16.406 1 97.81 84 GLU A C 1
ATOM 647 O O . GLU A 1 84 ? -2.08 13.344 16 1 97.81 84 GLU A O 1
ATOM 652 N N . ILE A 1 85 ? -3.473 15.078 15.633 1 97.56 85 ILE A N 1
ATOM 653 C CA . ILE A 1 85 ? -3.25 15.07 14.195 1 97.56 85 ILE A CA 1
ATOM 654 C C . ILE A 1 85 ? -1.766 15.273 13.898 1 97.56 85 ILE A C 1
ATOM 656 O O . ILE A 1 85 ? -1.169 14.516 13.133 1 97.56 85 ILE A O 1
ATOM 660 N N . TYR A 1 86 ? -1.161 16.172 14.609 1 97.62 86 TYR A N 1
ATOM 661 C CA . TYR A 1 86 ? 0.254 16.469 14.414 1 97.62 86 TYR A CA 1
ATOM 662 C C . TYR A 1 86 ? 1.115 15.25 14.742 1 97.62 86 TYR A C 1
ATOM 664 O O . TYR A 1 86 ? 1.971 14.859 13.945 1 97.62 86 TYR A O 1
ATOM 672 N N . THR A 1 87 ? 0.908 14.703 15.828 1 97.62 87 THR A N 1
ATOM 673 C CA . THR A 1 87 ? 1.731 13.602 16.312 1 97.62 87 THR A CA 1
ATOM 674 C C . THR A 1 87 ? 1.62 12.391 15.391 1 97.62 87 THR A C 1
ATOM 676 O O . THR A 1 87 ? 2.635 11.812 14.984 1 97.62 87 THR A O 1
ATOM 679 N N . LYS A 1 88 ? 0.449 12.07 15.016 1 96.75 88 LYS A N 1
ATOM 680 C CA . LYS A 1 88 ? 0.23 10.859 14.234 1 96.75 88 LYS A CA 1
ATOM 681 C C . LYS A 1 88 ? 0.704 11.039 12.797 1 96.75 88 LYS A C 1
ATOM 683 O O . LYS A 1 88 ? 1.312 10.133 12.219 1 96.75 88 LYS A O 1
ATOM 688 N N . VAL A 1 89 ? 0.437 12.172 12.227 1 95.81 89 VAL A N 1
ATOM 689 C CA . VAL A 1 89 ? 0.872 12.422 10.852 1 95.81 89 VAL A CA 1
ATOM 690 C C . VAL A 1 89 ? 2.391 12.57 10.812 1 95.81 89 VAL A C 1
ATOM 692 O O . VAL A 1 89 ? 3.045 12.086 9.891 1 95.81 89 VAL A O 1
ATOM 695 N N . SER A 1 90 ? 2.975 13.172 11.82 1 95.12 90 SER A N 1
ATOM 696 C CA . SER A 1 90 ? 4.426 13.289 11.914 1 95.12 90 SER A CA 1
ATOM 697 C C . SER A 1 90 ? 5.094 11.922 11.938 1 95.12 90 SER A C 1
ATOM 699 O O . SER A 1 90 ? 6.098 11.703 11.266 1 95.12 90 SER A O 1
ATOM 701 N N . LYS A 1 91 ? 4.543 11.07 12.734 1 92.94 91 LYS A N 1
ATOM 702 C CA . LYS A 1 91 ? 5.078 9.719 12.805 1 92.94 91 LYS A CA 1
ATOM 703 C C . LYS A 1 91 ? 5.004 9.023 11.445 1 92.94 91 LYS A C 1
ATOM 705 O O . LYS A 1 91 ? 5.953 8.359 11.023 1 92.94 91 LYS A O 1
ATOM 710 N N . ALA A 1 92 ? 3.877 9.172 10.812 1 90 92 ALA A N 1
ATOM 711 C CA . ALA A 1 92 ? 3.697 8.578 9.492 1 90 92 ALA A CA 1
ATOM 712 C C . ALA A 1 92 ? 4.727 9.125 8.5 1 90 92 ALA A C 1
ATOM 714 O O . ALA A 1 92 ? 5.277 8.367 7.695 1 90 92 ALA A O 1
ATOM 715 N N . LEU A 1 93 ? 4.965 10.414 8.523 1 89.31 93 LEU A N 1
ATOM 716 C CA . LEU A 1 93 ? 5.941 11.055 7.648 1 89.31 93 LEU A CA 1
ATOM 717 C C . LEU A 1 93 ? 7.336 10.492 7.895 1 89.31 93 LEU A C 1
ATOM 719 O O . LEU A 1 93 ? 8.086 10.242 6.949 1 89.31 93 LEU A O 1
ATOM 723 N N . GLN A 1 94 ? 7.617 10.242 9.156 1 85.5 94 GLN A N 1
ATOM 724 C CA . GLN A 1 94 ? 8.906 9.656 9.516 1 85.5 94 GLN A CA 1
ATOM 725 C C . GLN A 1 94 ? 9.023 8.234 8.984 1 85.5 94 GLN A C 1
ATOM 727 O O . GLN A 1 94 ? 10.078 7.844 8.477 1 85.5 94 GLN A O 1
ATOM 732 N N . ASP A 1 95 ? 7.898 7.613 9.141 1 81.81 95 ASP A N 1
ATOM 733 C CA . ASP A 1 95 ? 7.887 6.211 8.742 1 81.81 95 ASP A CA 1
ATOM 734 C C . ASP A 1 95 ? 8.094 6.066 7.234 1 81.81 95 ASP A C 1
ATOM 736 O O . ASP A 1 95 ? 8.68 5.082 6.773 1 81.81 95 ASP A O 1
ATOM 740 N N . VAL A 1 96 ? 7.559 7.004 6.457 1 77.31 96 VAL A N 1
ATOM 741 C CA . VAL A 1 96 ? 7.668 6.887 5.004 1 77.31 96 VAL A CA 1
ATOM 742 C C . VAL A 1 96 ? 8.945 7.57 4.523 1 77.31 96 VAL A C 1
ATOM 744 O O . VAL A 1 96 ? 9.227 7.602 3.324 1 77.31 96 VAL A O 1
ATOM 747 N N . GLY A 1 97 ? 9.727 8.008 5.355 1 71.94 97 GLY A N 1
ATOM 748 C CA . GLY A 1 97 ? 11.055 8.484 5.02 1 71.94 97 GLY A CA 1
ATOM 749 C C . GLY A 1 97 ? 11.102 9.977 4.742 1 71.94 97 GLY A C 1
ATOM 750 O O . GLY A 1 97 ? 11.969 10.453 4.008 1 71.94 97 GLY A O 1
ATOM 751 N N . VAL A 1 98 ? 10.008 10.727 5.027 1 63.69 98 VAL A N 1
ATOM 752 C CA . VAL A 1 98 ? 10.031 12.18 4.875 1 63.69 98 VAL A CA 1
ATOM 753 C C . VAL A 1 98 ? 10.375 12.828 6.215 1 63.69 98 VAL A C 1
ATOM 755 O O . VAL A 1 98 ? 9.758 12.516 7.238 1 63.69 98 VAL A O 1
ATOM 758 N N . ASN A 1 99 ? 11.547 13.023 6.531 1 53.84 99 ASN A N 1
ATOM 759 C CA . ASN A 1 99 ? 12.008 13.703 7.734 1 53.84 99 ASN A CA 1
ATOM 760 C C . ASN A 1 99 ? 11.914 15.227 7.59 1 53.84 99 ASN A C 1
ATOM 762 O O . ASN A 1 99 ? 12.102 15.758 6.492 1 53.84 99 ASN A O 1
ATOM 766 N N . MET B 1 1 ? 13.812 20.281 -5.809 1 34.94 1 MET B N 1
ATOM 767 C CA . MET B 1 1 ? 12.359 20.344 -5.859 1 34.94 1 MET B CA 1
ATOM 768 C C . MET B 1 1 ? 11.727 19.578 -4.703 1 34.94 1 MET B C 1
ATOM 770 O O . MET B 1 1 ? 12 18.391 -4.523 1 34.94 1 MET B O 1
ATOM 774 N N . ILE B 1 2 ? 11.656 20.172 -3.504 1 49.84 2 ILE B N 1
ATOM 775 C CA . ILE B 1 2 ? 11.305 19.578 -2.219 1 49.84 2 ILE B CA 1
ATOM 776 C C . ILE B 1 2 ? 10.109 18.641 -2.391 1 49.84 2 ILE B C 1
ATOM 778 O O . ILE B 1 2 ? 9.062 19.047 -2.904 1 49.84 2 ILE B O 1
ATOM 782 N N . MET B 1 3 ? 10.281 17.422 -2.668 1 61.38 3 MET B N 1
ATOM 783 C CA . MET B 1 3 ? 9.297 16.453 -3.125 1 61.38 3 MET B CA 1
ATOM 784 C C . MET B 1 3 ? 8.086 16.422 -2.191 1 61.38 3 MET B C 1
ATOM 786 O O . MET B 1 3 ? 8.242 16.375 -0.97 1 61.38 3 MET B O 1
ATOM 790 N N . MET B 1 4 ? 7.004 17.094 -2.551 1 83 4 MET B N 1
ATOM 791 C CA . MET B 1 4 ? 5.73 17.141 -1.831 1 83 4 MET B CA 1
ATOM 792 C C . MET B 1 4 ? 5.191 15.727 -1.604 1 83 4 MET B C 1
ATOM 794 O O . MET B 1 4 ? 5.238 14.883 -2.504 1 83 4 MET B O 1
ATOM 798 N N . VAL B 1 5 ? 4.961 15.477 -0.337 1 87.44 5 VAL B N 1
ATOM 799 C CA . VAL B 1 5 ? 4.379 14.18 -0.008 1 87.44 5 VAL B CA 1
ATOM 800 C C . VAL B 1 5 ? 2.863 14.234 -0.178 1 87.44 5 VAL B C 1
ATOM 802 O O . VAL B 1 5 ? 2.209 15.156 0.326 1 87.44 5 VAL B O 1
ATOM 805 N N . LYS B 1 6 ? 2.336 13.328 -0.923 1 90.5 6 LYS B N 1
ATOM 806 C CA . LYS B 1 6 ? 0.89 13.25 -1.11 1 90.5 6 LYS B CA 1
ATOM 807 C C . LYS B 1 6 ? 0.223 12.516 0.048 1 90.5 6 LYS B C 1
ATOM 809 O O . LYS B 1 6 ? 0.692 11.453 0.47 1 90.5 6 LYS B O 1
ATOM 814 N N . VAL B 1 7 ? -0.824 13.102 0.531 1 92.69 7 VAL B N 1
ATOM 815 C CA . VAL B 1 7 ? -1.623 12.531 1.611 1 92.69 7 VAL B CA 1
ATOM 816 C C . VAL B 1 7 ? -3.088 12.461 1.189 1 92.69 7 VAL B C 1
ATOM 818 O O . VAL B 1 7 ? -3.629 13.422 0.64 1 92.69 7 VAL B O 1
ATOM 821 N N . LEU B 1 8 ? -3.697 11.344 1.438 1 91.94 8 LEU B N 1
ATOM 822 C CA . LEU B 1 8 ? -5.121 11.172 1.162 1 91.94 8 LEU B CA 1
ATOM 823 C C . LEU B 1 8 ? -5.938 11.25 2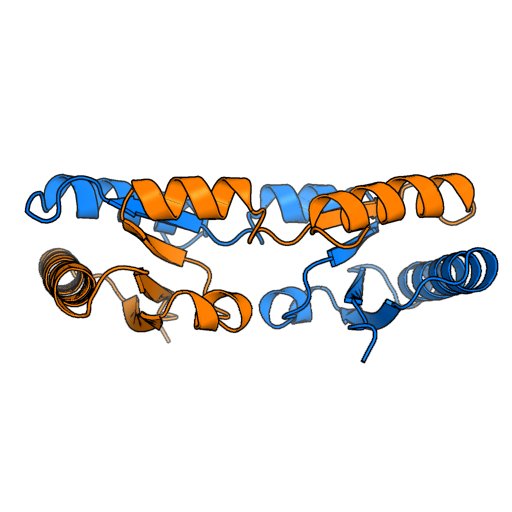.447 1 91.94 8 LEU B C 1
ATOM 825 O O . LEU B 1 8 ? -5.648 10.547 3.416 1 91.94 8 LEU B O 1
ATOM 829 N N . VAL B 1 9 ? -6.891 12.148 2.436 1 94.56 9 VAL B N 1
ATOM 830 C CA . VAL B 1 9 ? -7.93 12.141 3.457 1 94.56 9 VAL B CA 1
ATOM 831 C C . VAL B 1 9 ? -9.172 11.422 2.928 1 94.56 9 VAL B C 1
ATOM 833 O O . VAL B 1 9 ? -9.781 11.859 1.951 1 94.56 9 VAL B O 1
ATOM 836 N N . ALA B 1 10 ? -9.391 10.258 3.564 1 88.06 10 ALA B N 1
ATOM 837 C CA . ALA B 1 10 ? -10.508 9.461 3.064 1 88.06 10 ALA B CA 1
ATOM 838 C C . ALA B 1 10 ? -11.508 9.148 4.18 1 88.06 10 ALA B C 1
ATOM 840 O O . ALA B 1 10 ? -11.109 8.891 5.32 1 88.06 10 ALA B O 1
ATOM 841 N N . CYS B 1 11 ? -12.781 9.258 3.934 1 81.38 11 CYS B N 1
ATOM 842 C CA . CYS B 1 11 ? -13.789 8.922 4.938 1 81.38 11 CYS B CA 1
ATOM 843 C C . CYS B 1 11 ? -15 8.258 4.297 1 81.38 11 CYS B C 1
ATOM 845 O O . CYS B 1 11 ? -15.266 8.453 3.109 1 81.38 11 CYS B O 1
ATOM 847 N N . ARG B 1 12 ? -15.43 7.203 4.969 1 73.88 12 ARG B N 1
ATOM 848 C CA . ARG B 1 12 ? -16.719 6.629 4.598 1 73.88 12 ARG B CA 1
ATOM 849 C C . ARG B 1 12 ? -17.859 7.602 4.898 1 73.88 12 ARG B C 1
ATOM 851 O O . ARG B 1 12 ? -18.859 7.621 4.188 1 73.88 12 ARG B O 1
ATOM 858 N N . ALA B 1 13 ? -17.562 8.258 6.039 1 62.81 13 ALA B N 1
ATOM 859 C CA . ALA B 1 13 ? -18.688 8.992 6.609 1 62.81 13 ALA B CA 1
ATOM 860 C C . ALA B 1 13 ? -19.078 10.188 5.738 1 62.81 13 ALA B C 1
ATOM 862 O O . ALA B 1 13 ? -18.312 10.57 4.844 1 62.81 13 ALA B O 1
ATOM 863 N N . GLY B 1 14 ? -20.078 10.609 5.824 1 61.16 14 GLY B N 1
ATOM 864 C CA . GLY B 1 14 ? -20.688 11.766 5.184 1 61.16 14 GLY B CA 1
ATOM 865 C C . GLY B 1 14 ? -19.703 12.906 4.977 1 61.16 14 GLY B C 1
ATOM 866 O O . GLY B 1 14 ? -18.625 12.93 5.578 1 61.16 14 GLY B O 1
ATOM 867 N N . VAL B 1 15 ? -19.922 13.617 4.098 1 62.62 15 VAL B N 1
ATOM 868 C CA . VAL B 1 15 ? -19.203 14.797 3.617 1 62.62 15 VAL B CA 1
ATOM 869 C C . VAL B 1 15 ? -18.781 15.664 4.801 1 62.62 15 VAL B C 1
ATOM 871 O O . VAL B 1 15 ? -17.672 16.188 4.828 1 62.62 15 VAL B O 1
ATOM 874 N N . GLY B 1 16 ? -19.359 15.539 5.965 1 75.12 16 GLY B N 1
ATOM 875 C CA . GLY B 1 16 ? -19.062 16.469 7.047 1 75.12 16 GLY B CA 1
ATOM 876 C C . GLY B 1 16 ? -17.766 16.125 7.781 1 75.12 16 GLY B C 1
ATOM 877 O O . GLY B 1 16 ? -16.906 16.984 7.941 1 75.12 16 GLY B O 1
ATOM 878 N N . SER B 1 17 ? -17.531 14.922 8.234 1 81.31 17 SER B N 1
ATOM 879 C CA . SER B 1 17 ? -16.359 14.555 9.031 1 81.31 17 SER B CA 1
ATOM 880 C C . SER B 1 17 ? -15.086 14.562 8.188 1 81.31 17 SER B C 1
ATOM 882 O O . SER B 1 17 ? -14.023 14.953 8.664 1 81.31 17 SER B O 1
ATOM 884 N N . SER B 1 18 ? -15.25 14.156 6.977 1 83.12 18 SER B N 1
ATOM 885 C CA . SER B 1 18 ? -14.094 14.156 6.086 1 83.12 18 SER B CA 1
ATOM 886 C C . SER B 1 18 ? -13.617 15.578 5.801 1 83.12 18 SER B C 1
ATOM 888 O O . SER B 1 18 ? -12.406 15.836 5.75 1 83.12 18 SER B O 1
ATOM 890 N N . LEU B 1 19 ? -14.625 16.391 5.617 1 86.81 19 LEU B N 1
ATOM 891 C CA . LEU B 1 19 ? -14.266 17.781 5.375 1 86.81 19 LEU B CA 1
ATOM 892 C C . LEU B 1 19 ? -13.609 18.406 6.605 1 86.81 19 LEU B C 1
ATOM 894 O O . LEU B 1 19 ? -12.594 19.094 6.496 1 86.81 19 LEU B O 1
ATOM 898 N N . MET B 1 20 ? -14.219 18.078 7.645 1 90.38 20 MET B N 1
ATOM 899 C CA . MET B 1 20 ? -13.664 18.609 8.891 1 90.38 20 MET B CA 1
ATOM 900 C C . MET B 1 20 ? -12.234 18.094 9.102 1 90.38 20 MET B C 1
ATOM 902 O O . MET B 1 20 ? -11.359 18.859 9.5 1 90.38 20 MET B O 1
ATOM 906 N N . LEU B 1 21 ? -12.023 16.922 8.836 1 94.06 21 LEU B N 1
ATOM 907 C CA . LEU B 1 21 ? -10.688 16.344 8.977 1 94.06 21 LEU B CA 1
ATOM 908 C C . LEU B 1 21 ? -9.695 17.016 8.039 1 94.06 21 LEU B C 1
ATOM 910 O O . LEU B 1 21 ? -8.586 17.359 8.445 1 94.06 21 LEU B O 1
ATOM 914 N N . LYS B 1 22 ? -10.102 17.203 6.816 1 93.75 22 LYS B N 1
ATOM 915 C CA . LYS B 1 22 ? -9.242 17.891 5.852 1 93.75 22 LYS B CA 1
ATOM 916 C C . LYS B 1 22 ? -8.883 19.297 6.332 1 93.75 22 LYS B C 1
ATOM 918 O O . LYS B 1 22 ? -7.723 19.703 6.27 1 93.75 22 LYS B O 1
ATOM 923 N N . ILE B 1 23 ? -9.875 20 6.832 1 94.38 23 ILE B N 1
ATOM 924 C CA . ILE B 1 23 ? -9.672 21.359 7.312 1 94.38 23 ILE B CA 1
ATOM 925 C C . ILE B 1 23 ? -8.672 21.344 8.469 1 94.38 23 ILE B C 1
ATOM 927 O O . ILE B 1 23 ? -7.711 22.125 8.469 1 94.38 23 ILE B O 1
ATOM 931 N N . LYS B 1 24 ? -8.891 20.5 9.398 1 95.88 24 LYS B N 1
ATOM 932 C CA . LYS B 1 24 ? -8.008 20.453 10.562 1 95.88 24 LYS B CA 1
ATOM 933 C C . LYS B 1 24 ? -6.598 20.031 10.164 1 95.88 24 LYS B C 1
ATOM 935 O O . LYS B 1 24 ? -5.617 20.578 10.672 1 95.88 24 LYS B O 1
ATOM 940 N N . LEU B 1 25 ? -6.496 19.078 9.297 1 96.62 25 LEU B N 1
ATOM 941 C CA . LEU B 1 25 ? -5.184 18.672 8.805 1 96.62 25 LEU B CA 1
ATOM 942 C C . LEU B 1 25 ? -4.469 19.828 8.117 1 96.62 25 LEU B C 1
ATOM 944 O O . LEU B 1 25 ? -3.277 20.047 8.352 1 96.62 25 LEU B O 1
ATOM 948 N N . ASN B 1 26 ? -5.199 20.547 7.293 1 96.38 26 ASN B N 1
ATOM 949 C CA . ASN B 1 26 ? -4.602 21.688 6.617 1 96.38 26 ASN B CA 1
ATOM 950 C C . ASN B 1 26 ? -4.113 22.734 7.609 1 96.38 26 ASN B C 1
ATOM 952 O O . ASN B 1 26 ? -3.072 23.359 7.398 1 96.38 26 ASN B O 1
ATOM 956 N N . GLU B 1 27 ? -4.875 22.922 8.625 1 97.31 27 GLU B N 1
ATOM 957 C CA . GLU B 1 27 ? -4.438 23.828 9.68 1 97.31 27 GLU B CA 1
ATOM 958 C C . GLU B 1 27 ? -3.109 23.375 10.281 1 97.31 27 GLU B C 1
ATOM 960 O O . GLU B 1 27 ? -2.197 24.188 10.461 1 97.31 27 GLU B O 1
ATOM 965 N N . VAL B 1 28 ? -3.027 22.172 10.562 1 97.31 28 VAL B N 1
ATOM 966 C CA . VAL B 1 28 ? -1.816 21.609 11.156 1 97.31 28 VAL B CA 1
ATOM 967 C C . VAL B 1 28 ? -0.652 21.75 10.172 1 97.31 28 VAL B C 1
ATOM 969 O O . VAL B 1 28 ? 0.457 22.109 10.562 1 97.31 28 VAL B O 1
ATOM 972 N N . ILE B 1 29 ? -0.872 21.484 8.961 1 96.31 29 ILE B N 1
ATOM 973 C CA . ILE B 1 29 ? 0.138 21.594 7.914 1 96.31 29 ILE B CA 1
ATOM 974 C C . ILE B 1 29 ? 0.673 23.016 7.852 1 96.31 29 ILE B C 1
ATOM 976 O O . ILE B 1 29 ? 1.887 23.234 7.801 1 96.31 29 ILE B O 1
ATOM 980 N N . SER B 1 30 ? -0.254 23.938 7.879 1 96.5 30 SER B N 1
ATOM 981 C CA . SER B 1 30 ? 0.117 25.344 7.82 1 96.5 30 SER B CA 1
ATOM 982 C C . SER B 1 30 ? 0.914 25.766 9.055 1 96.5 30 SER B C 1
ATOM 984 O O . SER B 1 30 ? 1.93 26.453 8.938 1 96.5 30 SER B O 1
ATOM 986 N N . GLU B 1 31 ? 0.555 25.344 10.141 1 97 31 GLU B N 1
ATOM 987 C CA . GLU B 1 31 ? 1.169 25.719 11.414 1 97 31 GLU B CA 1
ATOM 988 C C . GLU B 1 31 ? 2.6 25.203 11.508 1 97 31 GLU B C 1
ATOM 990 O O . GLU B 1 31 ? 3.457 25.828 12.125 1 97 31 GLU B O 1
ATOM 995 N N . HIS B 1 32 ? 2.814 24.125 10.914 1 95.88 32 HIS B N 1
ATOM 996 C CA . HIS B 1 32 ? 4.121 23.5 11.062 1 95.88 32 HIS B CA 1
ATOM 997 C C . HIS B 1 32 ? 4.918 23.562 9.766 1 95.88 32 HIS B C 1
ATOM 999 O O . HIS B 1 32 ? 6 22.969 9.672 1 95.88 32 HIS B O 1
ATOM 1005 N N . LYS B 1 33 ? 4.418 24.125 8.734 1 94.12 33 LYS B N 1
ATOM 1006 C CA . LYS B 1 33 ? 5.07 24.391 7.457 1 94.12 33 LYS B CA 1
ATOM 1007 C C . LYS B 1 33 ? 5.488 23.094 6.77 1 94.12 33 LYS B C 1
ATOM 1009 O O . LYS B 1 33 ? 6.617 22.984 6.293 1 94.12 33 LYS B O 1
ATOM 1014 N N . TRP B 1 34 ? 4.59 22.125 6.84 1 93.75 34 TRP B N 1
ATOM 1015 C CA . TRP B 1 34 ? 4.84 20.875 6.121 1 93.75 34 TRP B CA 1
ATOM 1016 C C . TRP B 1 34 ? 4.652 21.062 4.621 1 93.75 34 TRP B C 1
ATOM 1018 O O . TRP B 1 34 ? 3.801 21.844 4.188 1 93.75 34 TRP B O 1
ATOM 1028 N N . ASN B 1 35 ? 5.457 20.344 3.855 1 92.69 35 ASN B N 1
ATOM 1029 C CA . ASN B 1 35 ? 5.32 20.312 2.402 1 92.69 35 ASN B CA 1
ATOM 1030 C C . ASN B 1 35 ? 4.504 19.109 1.936 1 92.69 35 ASN B C 1
ATOM 1032 O O . ASN B 1 35 ? 5.059 18.172 1.378 1 92.69 35 ASN B O 1
ATOM 1036 N N . LEU B 1 36 ? 3.195 19.188 2.172 1 93.62 36 LEU B N 1
ATOM 1037 C CA . LEU B 1 36 ? 2.273 18.094 1.861 1 93.62 36 LEU B CA 1
ATOM 1038 C C . LEU B 1 36 ? 1.209 18.562 0.869 1 93.62 36 LEU B C 1
ATOM 1040 O O . LEU B 1 36 ? 0.765 19.703 0.912 1 93.62 36 LEU B O 1
ATOM 1044 N N . GLU B 1 37 ? 0.89 17.688 0.025 1 93.56 37 GLU B N 1
ATOM 1045 C CA . GLU B 1 37 ? -0.294 17.828 -0.817 1 93.56 37 GLU B CA 1
ATOM 1046 C C . GLU B 1 37 ? -1.437 16.953 -0.314 1 93.56 37 GLU B C 1
ATOM 1048 O O . GLU B 1 37 ? -1.322 15.727 -0.3 1 93.56 37 GLU B O 1
ATOM 1053 N N . VAL B 1 38 ? -2.529 17.625 0.095 1 94.25 38 VAL B N 1
ATOM 1054 C CA . VAL B 1 38 ? -3.648 16.875 0.657 1 94.25 38 VAL B CA 1
ATOM 1055 C C . VAL B 1 38 ? -4.723 16.672 -0.41 1 94.25 38 VAL B C 1
ATOM 1057 O O . VAL B 1 38 ? -5.195 17.641 -1.017 1 94.25 38 VAL B O 1
ATOM 1060 N N . ILE B 1 39 ? -5.109 15.469 -0.584 1 91 39 ILE B N 1
ATOM 1061 C CA . ILE B 1 39 ? -6.199 15.086 -1.477 1 91 39 ILE B CA 1
ATOM 1062 C C . ILE B 1 39 ? -7.363 14.523 -0.66 1 91 39 ILE B C 1
ATOM 1064 O O . ILE B 1 39 ? -7.156 13.766 0.287 1 91 39 ILE B O 1
ATOM 1068 N N . HIS B 1 40 ? -8.523 14.977 -0.974 1 90.88 40 HIS B N 1
ATOM 1069 C CA . HIS B 1 40 ? -9.734 14.484 -0.328 1 90.88 40 HIS B CA 1
ATOM 1070 C C . HIS B 1 40 ? -10.539 13.586 -1.271 1 90.88 40 HIS B C 1
ATOM 1072 O O . HIS B 1 40 ? -10.828 13.977 -2.402 1 90.88 40 HIS B O 1
ATOM 1078 N N . SER B 1 41 ? -10.859 12.383 -0.786 1 86.69 41 SER B N 1
ATOM 1079 C CA . SER B 1 41 ? -11.648 11.469 -1.601 1 86.69 41 SER B CA 1
ATOM 1080 C C . SER B 1 41 ? -12.414 10.477 -0.732 1 86.69 41 SER B C 1
ATOM 1082 O O . SER B 1 41 ? -12.25 10.461 0.49 1 86.69 41 SER B O 1
ATOM 1084 N N . SER B 1 42 ? -13.32 9.711 -1.409 1 84.69 42 SER B N 1
ATOM 1085 C CA . SER B 1 42 ? -14.016 8.625 -0.728 1 84.69 42 SER B CA 1
ATOM 1086 C C . SER B 1 42 ? -13.117 7.402 -0.575 1 84.69 42 SER B C 1
ATOM 1088 O O . SER B 1 42 ? -12.094 7.293 -1.251 1 84.69 42 SER B O 1
ATOM 1090 N N . LEU B 1 43 ? -13.547 6.539 0.31 1 83.5 43 LEU B N 1
ATOM 1091 C CA . LEU B 1 43 ? -12.781 5.332 0.598 1 83.5 43 LEU B CA 1
ATOM 1092 C C . LEU B 1 43 ? -12.625 4.473 -0.653 1 83.5 43 LEU B C 1
ATOM 1094 O O . LEU B 1 43 ? -11.617 3.773 -0.81 1 83.5 43 LEU B O 1
ATOM 1098 N N . ASP B 1 44 ? -13.602 4.555 -1.547 1 75.56 44 ASP B N 1
ATOM 1099 C CA . ASP B 1 44 ? -13.578 3.729 -2.752 1 75.56 44 ASP B CA 1
ATOM 1100 C C . ASP B 1 44 ? -12.398 4.098 -3.646 1 75.56 44 ASP B C 1
ATOM 1102 O O . ASP B 1 44 ? -12.023 3.326 -4.535 1 75.56 44 ASP B O 1
ATOM 1106 N N . GLU B 1 45 ? -11.789 5.246 -3.428 1 76.25 45 GLU B N 1
ATOM 1107 C CA . GLU B 1 45 ? -10.68 5.711 -4.25 1 76.25 45 GLU B CA 1
ATOM 1108 C C . GLU B 1 45 ? -9.336 5.328 -3.633 1 76.25 45 GLU B C 1
ATOM 1110 O O . GLU B 1 45 ? -8.281 5.602 -4.207 1 76.25 45 GLU B O 1
ATOM 1115 N N . LEU B 1 46 ? -9.344 4.734 -2.51 1 77.88 46 LEU B N 1
ATOM 1116 C CA . LEU B 1 46 ? -8.133 4.355 -1.781 1 77.88 46 LEU B CA 1
ATOM 1117 C C . LEU B 1 46 ? -7.246 3.455 -2.633 1 77.88 46 LEU B C 1
ATOM 1119 O O . LEU B 1 46 ? -6.027 3.625 -2.656 1 77.88 46 LEU B O 1
ATOM 1123 N N . SER B 1 47 ? -7.918 2.477 -3.326 1 70.19 47 SER B N 1
ATOM 1124 C CA . SER B 1 47 ? -7.172 1.496 -4.109 1 70.19 47 SER B CA 1
ATOM 1125 C C . SER B 1 47 ? -6.402 2.164 -5.242 1 70.19 47 SER B C 1
ATOM 1127 O O . SER B 1 47 ? -5.367 1.655 -5.684 1 70.19 47 SER B O 1
ATOM 1129 N N . SER B 1 48 ? -6.918 3.277 -5.629 1 69.81 48 SER B N 1
ATOM 1130 C CA . SER B 1 48 ? -6.293 3.986 -6.742 1 69.81 48 SER B CA 1
ATOM 1131 C C . SER B 1 48 ? -5.332 5.062 -6.246 1 69.81 48 SER B C 1
ATOM 1133 O O . SER B 1 48 ? -4.633 5.691 -7.043 1 69.81 48 SER B O 1
ATOM 1135 N N . PHE B 1 49 ? -5.367 5.309 -5.039 1 78.56 49 PHE B N 1
ATOM 1136 C CA . PHE B 1 49 ? -4.492 6.328 -4.469 1 78.56 49 PHE B CA 1
ATOM 1137 C C . PHE B 1 49 ? -3.043 5.852 -4.469 1 78.56 49 PHE B C 1
ATOM 1139 O O . PHE B 1 49 ? -2.748 4.738 -4.027 1 78.56 49 PHE B O 1
ATOM 1146 N N . ASP B 1 50 ? -2.1 6.668 -4.961 1 73.19 50 ASP B N 1
ATOM 1147 C CA . ASP B 1 50 ? -0.718 6.238 -5.156 1 73.19 50 ASP B CA 1
ATOM 1148 C C . ASP B 1 50 ? 0.21 6.887 -4.129 1 73.19 50 ASP B C 1
ATOM 1150 O O . ASP B 1 50 ? 1.424 6.676 -4.164 1 73.19 50 ASP B O 1
ATOM 1154 N N . GLY B 1 51 ? -0.307 7.703 -3.262 1 80.69 51 GLY B N 1
ATOM 1155 C CA . GLY B 1 51 ? 0.52 8.281 -2.215 1 80.69 51 GLY B CA 1
ATOM 1156 C C . GLY B 1 51 ? 0.77 7.336 -1.057 1 80.69 51 GLY B C 1
ATOM 1157 O O . GLY B 1 51 ? 0.099 6.312 -0.932 1 80.69 51 GLY B O 1
ATOM 1158 N N . PRO B 1 52 ? 1.732 7.762 -0.185 1 81 52 PRO B N 1
ATOM 1159 C CA . PRO B 1 52 ? 2.176 6.828 0.85 1 81 52 PRO B CA 1
ATOM 1160 C C . PRO B 1 52 ? 1.358 6.938 2.135 1 81 52 PRO B C 1
ATOM 1162 O O . PRO B 1 52 ? 1.448 6.066 3.004 1 81 52 PRO B O 1
ATOM 1165 N N . ILE B 1 53 ? 0.529 8.039 2.297 1 88.25 53 ILE B N 1
ATOM 1166 C CA . ILE B 1 53 ? -0.128 8.234 3.584 1 88.25 53 ILE B CA 1
ATOM 1167 C C . ILE B 1 53 ? -1.625 8.453 3.371 1 88.25 53 ILE B C 1
ATOM 1169 O O . ILE B 1 53 ? -2.031 9.227 2.504 1 88.25 53 ILE B O 1
ATOM 1173 N N . VAL B 1 54 ? -2.365 7.711 4.137 1 90.38 54 VAL B N 1
ATOM 1174 C CA . VAL B 1 54 ? -3.812 7.875 4.223 1 90.38 54 VAL B CA 1
ATOM 1175 C C . VAL B 1 54 ? -4.203 8.297 5.637 1 90.38 54 VAL B C 1
ATOM 1177 O O . VAL B 1 54 ? -3.764 7.691 6.617 1 90.38 54 VAL B O 1
ATOM 1180 N N . VAL B 1 55 ? -4.961 9.383 5.711 1 94.38 55 VAL B N 1
ATOM 1181 C CA . VAL B 1 55 ? -5.484 9.875 6.98 1 94.38 55 VAL B CA 1
ATOM 1182 C C . VAL B 1 55 ? -7.004 9.711 7.008 1 94.38 55 VAL B C 1
ATOM 1184 O O . VAL B 1 55 ? -7.695 10.133 6.078 1 94.38 55 VAL B O 1
ATOM 1187 N N . THR B 1 56 ? -7.539 9.062 8.031 1 93.75 56 THR B N 1
ATOM 1188 C CA . THR B 1 56 ? -8.969 8.797 8.164 1 93.75 56 THR B CA 1
ATOM 1189 C C . THR B 1 56 ? -9.367 8.711 9.633 1 93.75 56 THR B C 1
ATOM 1191 O O . THR B 1 56 ? -8.562 8.977 10.523 1 93.75 56 THR B O 1
ATOM 1194 N N . LEU B 1 57 ? -10.664 8.523 9.781 1 92.69 57 LEU B N 1
ATOM 1195 C CA . LEU B 1 57 ? -11.133 8.336 11.148 1 92.69 57 LEU B CA 1
ATOM 1196 C C . LEU B 1 57 ? -10.648 7.008 11.711 1 92.69 57 LEU B C 1
ATOM 1198 O O . LEU B 1 57 ? -10.43 6.055 10.961 1 92.69 57 LEU B O 1
ATOM 1202 N N . SER B 1 58 ? -10.562 7.023 13.016 1 92.81 58 SER B N 1
ATOM 1203 C CA . SER B 1 58 ? -9.922 5.898 13.688 1 92.81 58 SER B CA 1
ATOM 1204 C C . SER B 1 58 ? -10.656 4.594 13.406 1 92.81 58 SER B C 1
ATOM 1206 O O . SER B 1 58 ? -10.031 3.543 13.242 1 92.81 58 SER B O 1
ATOM 1208 N N . ASP B 1 59 ? -11.961 4.59 13.422 1 88.44 59 ASP B N 1
ATOM 1209 C CA . ASP B 1 59 ? -12.734 3.379 13.172 1 88.44 59 ASP B CA 1
ATOM 1210 C C . ASP B 1 59 ? -12.516 2.877 11.742 1 88.44 59 ASP B C 1
ATOM 1212 O O . ASP B 1 59 ? -12.367 1.674 11.516 1 88.44 59 ASP B O 1
ATOM 1216 N N . VAL B 1 60 ? -12.492 3.777 10.805 1 86.88 60 VAL B N 1
ATOM 1217 C CA . VAL B 1 60 ? -12.258 3.428 9.406 1 86.88 60 VAL B CA 1
ATOM 1218 C C . VAL B 1 60 ? -10.828 2.916 9.242 1 86.88 60 VAL B C 1
ATOM 1220 O O . VAL B 1 60 ? -10.594 1.937 8.531 1 86.88 60 VAL B O 1
ATOM 1223 N N . ALA B 1 61 ? -9.891 3.586 9.891 1 89.12 61 ALA B N 1
ATOM 1224 C CA . ALA B 1 61 ? -8.492 3.16 9.836 1 89.12 61 ALA B CA 1
ATOM 1225 C C . ALA B 1 61 ? -8.336 1.716 10.297 1 89.12 61 ALA B C 1
ATOM 1227 O O . ALA B 1 61 ? -7.602 0.936 9.695 1 89.12 61 ALA B O 1
ATOM 1228 N N . GLU B 1 62 ? -8.984 1.412 11.352 1 85.94 62 GLU B N 1
ATOM 1229 C CA . GLU B 1 62 ? -8.93 0.053 11.875 1 85.94 62 GLU B CA 1
ATOM 1230 C C . GLU B 1 62 ? -9.469 -0.956 10.867 1 85.94 62 GLU B C 1
ATOM 1232 O O . GLU B 1 62 ? -8.898 -2.031 10.688 1 85.94 62 GLU B O 1
ATOM 1237 N N . GLU B 1 63 ? -10.516 -0.602 10.227 1 81.75 63 GLU B N 1
ATOM 1238 C CA . GLU B 1 63 ? -11.102 -1.46 9.203 1 81.75 63 GLU B CA 1
ATOM 1239 C C . GLU B 1 63 ? -10.141 -1.658 8.031 1 81.75 63 GLU B C 1
ATOM 1241 O O . GLU B 1 63 ? -9.992 -2.771 7.523 1 81.75 63 GLU B O 1
ATOM 1246 N N . LEU B 1 64 ? -9.523 -0.595 7.613 1 78.62 64 LEU B N 1
ATOM 1247 C CA . LEU B 1 64 ? -8.594 -0.63 6.488 1 78.62 64 LEU B CA 1
ATOM 1248 C C . LEU B 1 64 ? -7.383 -1.5 6.805 1 78.62 64 LEU B C 1
ATOM 1250 O O . LEU B 1 64 ? -6.879 -2.215 5.938 1 78.62 64 LEU B O 1
ATOM 1254 N N . LYS B 1 65 ? -6.941 -1.37 7.996 1 72.94 65 LYS B N 1
ATOM 1255 C CA . LYS B 1 65 ? -5.801 -2.182 8.414 1 72.94 65 LYS B CA 1
ATOM 1256 C C . LYS B 1 65 ? -6.164 -3.662 8.453 1 72.94 65 LYS B C 1
ATOM 1258 O O . LYS B 1 65 ? -5.34 -4.516 8.109 1 72.94 65 LYS B O 1
ATOM 1263 N N . GLU B 1 66 ? -7.395 -3.777 8.805 1 68.81 66 GLU B N 1
ATOM 1264 C CA . GLU B 1 66 ? -7.875 -5.156 8.844 1 68.81 66 GLU B CA 1
ATOM 1265 C C . GLU B 1 66 ? -8.078 -5.711 7.438 1 68.81 66 GLU B C 1
ATOM 1267 O O . GLU B 1 66 ? -7.828 -6.891 7.188 1 68.81 66 GLU B O 1
ATOM 1272 N N . GLU B 1 67 ? -8.594 -4.871 6.539 1 61.22 67 GLU B N 1
ATOM 1273 C CA . GLU B 1 67 ? -8.898 -5.309 5.176 1 61.22 67 GLU B CA 1
ATOM 1274 C C . GLU B 1 67 ? -7.621 -5.434 4.344 1 61.22 67 GLU B C 1
ATOM 1276 O O . GLU B 1 67 ? -7.629 -6.051 3.279 1 61.22 67 GLU B O 1
ATOM 1281 N N . GLY B 1 68 ? -6.5 -5.156 4.863 1 55.09 68 GLY B N 1
ATOM 1282 C CA . GLY B 1 68 ? -5.246 -5.395 4.16 1 55.09 68 GLY B CA 1
ATOM 1283 C C . GLY B 1 68 ? -4.949 -4.352 3.1 1 55.09 68 GLY B C 1
ATOM 1284 O O . GLY B 1 68 ? -4.27 -4.637 2.111 1 55.09 68 GLY B O 1
ATOM 1285 N N . ILE B 1 69 ? -5.473 -3.152 3.045 1 56.09 69 ILE B N 1
ATOM 1286 C CA . ILE B 1 69 ? -5.176 -2.186 1.994 1 56.09 69 ILE B CA 1
ATOM 1287 C C . ILE B 1 69 ? -3.668 -2.119 1.767 1 56.09 69 ILE B C 1
ATOM 1289 O O . ILE B 1 69 ? -3.211 -1.66 0.716 1 56.09 69 ILE B O 1
ATOM 1293 N N . HIS B 1 70 ? -3.053 -2.91 2.588 1 62.41 70 HIS B N 1
ATOM 1294 C CA . HIS B 1 70 ? -1.617 -3.082 2.396 1 62.41 70 HIS B CA 1
ATOM 1295 C C . HIS B 1 70 ? -1.325 -4.109 1.309 1 62.41 70 HIS B C 1
ATOM 1297 O O . HIS B 1 70 ? -2.119 -5.027 1.088 1 62.41 70 HIS B O 1
ATOM 1303 N N . LYS B 1 71 ? -0.636 -3.738 0.323 1 73.12 71 LYS B N 1
ATOM 1304 C CA . LYS B 1 71 ? -0.206 -4.734 -0.654 1 73.12 71 LYS B CA 1
ATOM 1305 C C . LYS B 1 71 ? 0.403 -5.953 0.033 1 73.12 71 LYS B C 1
ATOM 1307 O O . LYS B 1 71 ? 1.13 -5.816 1.02 1 73.12 71 LYS B O 1
ATOM 1312 N N . GLU B 1 72 ? -0.067 -7.184 -0.421 1 83.12 72 GLU B N 1
ATOM 1313 C CA . GLU B 1 72 ? 0.549 -8.422 0.043 1 83.12 72 GLU B CA 1
ATOM 1314 C C . GLU B 1 72 ? 1.885 -8.672 -0.653 1 83.12 72 GLU B C 1
ATOM 1316 O O . GLU B 1 72 ? 1.934 -8.828 -1.875 1 83.12 72 GLU B O 1
ATOM 1321 N N . ILE B 1 73 ? 2.943 -8.547 0.078 1 88.44 73 ILE B N 1
ATOM 1322 C CA . ILE B 1 73 ? 4.27 -8.812 -0.466 1 88.44 73 ILE B CA 1
ATOM 1323 C C . ILE B 1 73 ? 4.633 -10.281 -0.247 1 88.44 73 ILE B C 1
ATOM 1325 O O . ILE B 1 73 ? 4.715 -10.742 0.894 1 88.44 73 ILE B O 1
ATOM 1329 N N . VAL B 1 74 ? 4.852 -10.977 -1.355 1 93.69 74 VAL B N 1
ATOM 1330 C CA . VAL B 1 74 ? 5.199 -12.391 -1.31 1 93.69 74 VAL B CA 1
ATOM 1331 C C . VAL B 1 74 ? 6.664 -12.578 -1.697 1 93.69 74 VAL B C 1
ATOM 1333 O O . VAL B 1 74 ? 7.07 -12.219 -2.805 1 93.69 74 VAL B O 1
ATOM 1336 N N . GLY B 1 75 ? 7.441 -13.062 -0.75 1 94.94 75 GLY B N 1
ATOM 1337 C CA . GLY B 1 75 ? 8.836 -13.375 -1.007 1 94.94 75 GLY B CA 1
ATOM 1338 C C . GLY B 1 75 ? 9.078 -14.836 -1.329 1 94.94 75 GLY B C 1
ATOM 1339 O O . GLY B 1 75 ? 8.758 -15.711 -0.525 1 94.94 75 GLY B O 1
ATOM 1340 N N . ILE B 1 76 ? 9.703 -15.07 -2.473 1 95.94 76 ILE B N 1
ATOM 1341 C CA . ILE B 1 76 ? 10.016 -16.438 -2.881 1 95.94 76 ILE B CA 1
ATOM 1342 C C . ILE B 1 76 ? 11.5 -16.719 -2.66 1 95.94 76 ILE B C 1
ATOM 1344 O O . ILE B 1 76 ? 12.359 -15.977 -3.152 1 95.94 76 ILE B O 1
ATOM 1348 N N . ARG B 1 77 ? 11.828 -17.797 -2.035 1 94.31 77 ARG B N 1
ATOM 1349 C CA . ARG B 1 77 ? 13.203 -18.156 -1.702 1 94.31 77 ARG B CA 1
ATOM 1350 C C . ARG B 1 77 ? 13.812 -19.062 -2.771 1 94.31 77 ARG B C 1
ATOM 1352 O O . ARG B 1 77 ? 14.969 -18.875 -3.16 1 94.31 77 ARG B O 1
ATOM 1359 N N . ASN B 1 78 ? 13.016 -20.016 -3.131 1 95.19 78 ASN B N 1
ATOM 1360 C CA . ASN B 1 78 ? 13.469 -20.969 -4.125 1 95.19 78 ASN B CA 1
ATOM 1361 C C . ASN B 1 78 ? 12.586 -20.969 -5.367 1 95.19 78 ASN B C 1
ATOM 1363 O O . ASN B 1 78 ? 11.484 -21.516 -5.355 1 95.19 78 ASN B O 1
ATOM 1367 N N . LEU B 1 79 ? 13.195 -20.531 -6.391 1 93.44 79 LEU B N 1
ATOM 1368 C CA . LEU B 1 79 ? 12.445 -20.328 -7.625 1 93.44 79 LEU B CA 1
ATOM 1369 C C . LEU B 1 79 ? 12.055 -21.672 -8.234 1 93.44 79 LEU B C 1
ATOM 1371 O O . LEU B 1 79 ? 11.117 -21.75 -9.039 1 93.44 79 LEU B O 1
ATOM 1375 N N . LEU B 1 80 ? 12.727 -22.609 -7.859 1 93.88 80 LEU B N 1
ATOM 1376 C CA . LEU B 1 80 ? 12.484 -23.922 -8.461 1 93.88 80 LEU B CA 1
ATOM 1377 C C . LEU B 1 80 ? 11.43 -24.688 -7.672 1 93.88 80 LEU B C 1
ATOM 1379 O O . LEU B 1 80 ? 10.984 -25.75 -8.109 1 93.88 80 LEU B O 1
ATOM 1383 N N . ASP B 1 81 ? 10.977 -24.172 -6.645 1 96.62 81 ASP B N 1
ATOM 1384 C CA . ASP B 1 81 ? 10 -24.828 -5.781 1 96.62 81 ASP B CA 1
ATOM 1385 C C . ASP B 1 81 ? 8.586 -24.312 -6.062 1 96.62 81 ASP B C 1
ATOM 1387 O O . ASP B 1 81 ? 8.109 -23.406 -5.387 1 96.62 81 ASP B O 1
ATOM 1391 N N . LYS B 1 82 ? 7.914 -25.062 -6.848 1 96.06 82 LYS B N 1
ATOM 1392 C CA . LYS B 1 82 ? 6.57 -24.656 -7.242 1 96.06 82 LYS B CA 1
ATOM 1393 C C . LYS B 1 82 ? 5.605 -24.719 -6.062 1 96.06 82 LYS B C 1
ATOM 1395 O O . LYS B 1 82 ? 4.637 -23.953 -6 1 96.06 82 LYS B O 1
ATOM 1400 N N . ASN B 1 83 ? 5.902 -25.609 -5.211 1 97.38 83 ASN B N 1
ATOM 1401 C CA . ASN B 1 83 ? 5.043 -25.734 -4.035 1 97.38 83 ASN B CA 1
ATOM 1402 C C . ASN B 1 83 ? 5.148 -24.5 -3.139 1 97.38 83 ASN B C 1
ATOM 1404 O O . ASN B 1 83 ? 4.152 -24.062 -2.559 1 97.38 83 ASN B O 1
ATOM 1408 N N . GLU B 1 84 ? 6.289 -24.031 -3.041 1 97.81 84 GLU B N 1
ATOM 1409 C CA . GLU B 1 84 ? 6.461 -22.797 -2.283 1 97.81 84 GLU B CA 1
ATOM 1410 C C . GLU B 1 84 ? 5.68 -21.641 -2.92 1 97.81 84 GLU B C 1
ATOM 1412 O O . GLU B 1 84 ? 4.953 -20.922 -2.232 1 97.81 84 GLU B O 1
ATOM 1417 N N . ILE B 1 85 ? 5.855 -21.5 -4.215 1 97.5 85 ILE B N 1
ATOM 1418 C CA . ILE B 1 85 ? 5.168 -20.438 -4.934 1 97.5 85 ILE B CA 1
ATOM 1419 C C . ILE B 1 85 ? 3.658 -20.594 -4.762 1 97.5 85 ILE B C 1
ATOM 1421 O O . ILE B 1 85 ? 2.969 -19.625 -4.418 1 97.5 85 ILE B O 1
ATOM 1425 N N . TYR B 1 86 ? 3.193 -21.797 -4.844 1 97.62 86 TYR B N 1
ATOM 1426 C CA . TYR B 1 86 ? 1.767 -22.062 -4.711 1 97.62 86 TYR B CA 1
ATOM 1427 C C . TYR B 1 86 ? 1.269 -21.703 -3.318 1 97.62 86 TYR B C 1
ATOM 1429 O O . TYR B 1 86 ? 0.27 -20.984 -3.178 1 97.62 86 TYR B O 1
ATOM 1437 N N . THR B 1 87 ? 1.905 -22.125 -2.365 1 97.62 87 THR B N 1
ATOM 1438 C CA . THR B 1 87 ? 1.479 -21.953 -0.983 1 97.62 87 THR B CA 1
ATOM 1439 C C . THR B 1 87 ? 1.47 -20.469 -0.609 1 97.62 87 THR B C 1
ATOM 1441 O O . THR B 1 87 ? 0.485 -19.969 -0.063 1 97.62 87 THR B O 1
ATOM 1444 N N . LYS B 1 88 ? 2.492 -19.797 -0.964 1 96.75 88 LYS B N 1
ATOM 1445 C CA . LYS B 1 88 ? 2.627 -18.406 -0.546 1 96.75 88 LYS B CA 1
ATOM 1446 C C . LYS B 1 88 ? 1.68 -17.5 -1.328 1 96.75 88 LYS B C 1
ATOM 1448 O O . LYS B 1 88 ? 1.065 -16.594 -0.759 1 96.75 88 LYS B O 1
ATOM 1453 N N . VAL B 1 89 ? 1.559 -17.734 -2.6 1 95.75 89 VAL B N 1
ATOM 1454 C CA . VAL B 1 89 ? 0.658 -16.906 -3.406 1 95.75 89 VAL B CA 1
ATOM 1455 C C . VAL B 1 89 ? -0.792 -17.234 -3.045 1 95.75 89 VAL B C 1
ATOM 1457 O O . VAL B 1 89 ? -1.63 -16.328 -2.971 1 95.75 89 VAL B O 1
ATOM 1460 N N . SER B 1 90 ? -1.091 -18.469 -2.746 1 95.12 90 SER B N 1
ATOM 1461 C CA . SER B 1 90 ? -2.43 -18.844 -2.305 1 95.12 90 SER B CA 1
ATOM 1462 C C . SER B 1 90 ? -2.82 -18.125 -1.025 1 95.12 90 SER B C 1
ATOM 1464 O O . SER B 1 90 ? -3.945 -17.641 -0.9 1 95.12 90 SER B O 1
ATOM 1466 N N . LYS B 1 91 ? -1.912 -18.094 -0.115 1 92.94 91 LYS B N 1
ATOM 1467 C CA . LYS B 1 91 ? -2.168 -17.391 1.136 1 92.94 91 LYS B CA 1
ATOM 1468 C C . LYS B 1 91 ? -2.436 -15.906 0.882 1 92.94 91 LYS B C 1
ATOM 1470 O O . LYS B 1 91 ? -3.352 -15.328 1.472 1 92.94 91 LYS B O 1
ATOM 1475 N N . ALA B 1 92 ? -1.629 -15.344 0.037 1 90 92 ALA B N 1
ATOM 1476 C CA . ALA B 1 92 ? -1.806 -13.938 -0.307 1 90 92 ALA B CA 1
ATOM 1477 C C . ALA B 1 92 ? -3.176 -13.695 -0.931 1 90 92 ALA B C 1
ATOM 1479 O O . ALA B 1 92 ? -3.836 -12.695 -0.624 1 90 92 ALA B O 1
ATOM 1480 N N . LEU B 1 93 ? -3.596 -14.562 -1.826 1 89.38 93 LEU B N 1
ATOM 1481 C CA . LEU B 1 93 ? -4.898 -14.461 -2.475 1 89.38 93 LEU B CA 1
ATOM 1482 C C . LEU B 1 93 ? -6.023 -14.523 -1.446 1 89.38 93 LEU B C 1
ATOM 1484 O O . LEU B 1 93 ? -7 -13.773 -1.54 1 89.38 93 LEU B O 1
ATOM 1488 N N . GLN B 1 94 ? -5.824 -15.359 -0.46 1 85.56 94 GLN B N 1
ATOM 1489 C CA . GLN B 1 94 ? -6.809 -15.469 0.611 1 85.56 94 GLN B CA 1
ATOM 1490 C C . GLN B 1 94 ? -6.867 -14.195 1.44 1 85.56 94 GLN B C 1
ATOM 1492 O O . GLN B 1 94 ? -7.953 -13.734 1.804 1 85.56 94 GLN B O 1
ATOM 1497 N N . ASP B 1 95 ? -5.668 -13.742 1.637 1 81.81 95 ASP B N 1
ATOM 1498 C CA . ASP B 1 95 ? -5.562 -12.555 2.479 1 81.81 95 ASP B CA 1
ATOM 1499 C C . ASP B 1 95 ? -6.23 -11.352 1.818 1 81.81 95 ASP B C 1
ATOM 1501 O O . ASP B 1 95 ? -6.773 -10.484 2.504 1 81.81 95 ASP B O 1
ATOM 1505 N N . VAL B 1 96 ? -6.137 -11.258 0.492 1 77.25 96 VAL B N 1
ATOM 1506 C CA . VAL B 1 96 ? -6.703 -10.102 -0.192 1 77.25 96 VAL B CA 1
ATOM 1507 C C . VAL B 1 96 ? -8.164 -10.375 -0.552 1 77.25 96 VAL B C 1
ATOM 1509 O O . VAL B 1 96 ? -8.828 -9.523 -1.146 1 77.25 96 VAL B O 1
ATOM 1512 N N . GLY B 1 97 ? -8.68 -11.391 -0.162 1 72.12 97 GLY B N 1
ATOM 1513 C CA . GLY B 1 97 ? -10.102 -11.656 -0.269 1 72.12 97 GLY B CA 1
ATOM 1514 C C . GLY B 1 97 ? -10.484 -12.398 -1.541 1 72.12 97 GLY B C 1
ATOM 1515 O O . GLY B 1 97 ? -11.609 -12.273 -2.023 1 72.12 97 GLY B O 1
ATOM 1516 N N . VAL B 1 98 ? -9.484 -12.914 -2.322 1 63.72 98 VAL B N 1
ATOM 1517 C CA . VAL B 1 98 ? -9.797 -13.711 -3.504 1 63.72 98 VAL B CA 1
ATOM 1518 C C . VAL B 1 98 ? -9.773 -15.195 -3.146 1 63.72 98 VAL B C 1
ATOM 1520 O O . VAL B 1 98 ? -8.805 -15.688 -2.562 1 63.72 98 VAL B O 1
ATOM 1523 N N . ASN B 1 99 ? -10.797 -15.734 -2.709 1 53.34 99 ASN B N 1
ATOM 1524 C CA . ASN B 1 99 ? -10.938 -17.156 -2.412 1 53.34 99 ASN B CA 1
ATOM 1525 C C . ASN B 1 99 ? -11.148 -17.969 -3.684 1 53.34 99 ASN B C 1
ATOM 1527 O O . ASN B 1 99 ? -11.773 -17.5 -4.633 1 53.34 99 ASN B O 1
#

Secondary structure (DSSP, 8-state):
---PEEEEEEESS-HHHHHHHHHHHHHHHHHHT--EEEEEEEGGGGGG--SSEEEEEHHHHHHHHHHT-S-EEEEES-TT-HHHHHHHHHHHHHHTT--/---PEEEEEEESS-HHHHHHHHHHHHHHHHHHT--EEEEEEEGGGGGG--SSEEEEEHHHHHHHHHHT-S-EEEEES-TT-HHHHHHHHHHHHHHTT--

Solvent-accessible surface area (backbone atoms only — not comparable to full-atom values): 11045 Å² total; per-residue (Å²): 127,85,76,61,45,43,33,36,38,34,30,83,60,59,73,62,63,43,48,49,42,50,52,46,49,50,50,50,33,63,75,67,68,56,64,64,43,80,42,79,48,50,53,86,49,52,66,74,52,67,50,55,34,37,40,28,43,35,72,57,32,54,49,42,65,68,58,37,80,41,56,41,74,39,52,48,82,53,79,84,38,61,65,57,54,48,54,52,50,50,50,46,35,47,61,70,66,50,123,127,84,74,62,46,44,33,36,37,34,30,85,61,59,73,62,63,42,47,49,44,50,52,45,50,50,49,50,33,61,75,66,67,57,64,64,43,80,40,80,48,50,54,86,47,53,66,72,52,65,52,56,33,36,38,27,42,35,72,58,32,53,48,41,64,69,58,37,81,40,56,39,73,38,52,47,82,54,78,84,38,60,65,57,54,48,53,53,52,51,51,44,36,48,62,68,67,52,124

Radius of gyration: 18.63 Å; Cα contacts (8 Å, |Δi|>4): 315; chains: 2; bounding box: 40×52×35 Å